Protein AF-A0A2V8UIH0-F1 (afdb_monomer_lite)

Secondary structure (DSSP, 8-state):
---GGG---SS-HHHHHHHHHHH-S-EEEE-GGG-HHHHHHHHHHHHHS-TTSEEEEEEGGGGGSPPPGGGTTS-EEEE-SS-HHHHHHHHHHHHHHHHHHHHSGGGS----PPPPPTT----GGG----TTEEE-TTEEEEEETTEEEEEE-TT-S---EEE-S---SSEEEEEEE---S--TTS--EEEEEES--SSSTTSSEEEEEETTS-EEEEEE--STT--EEEEEEE------TTSPEEEEEEE-SSEEEEEETTEEEEEETTTSTT----------------------PPPP---------

Sequence (309 aa):
MDRLDWVTSSGAIQQQIWQKIVEADLVICDLTGYNANVMVESGVAAAWKGATQVIFIKDRAAINTPTPFDITPMRYLEYERSSYTGIKAFQQKLVNLIREAFINFPDGVTVEPQQIPNDYSQDFGGRVDDLSIVTAPFAHRRVKDGVLESGSLWNFPHSWATIGKKKFYEFALDFTATFRNPHPDGNAYIGVGVRSQHYYANFAHILYLNFDGRIVITEPDENPPKFYEDNLLRGATSIDPSADHHFSITFDQSALQIAVDDFKAAFPLADMKKALGPGAHQIPGPSHLDGPSRRQAQEPERITRYLYM

Structure (mmCIF, N/CA/C/O backbone):
data_AF-A0A2V8UIH0-F1
#
_entry.id   AF-A0A2V8UIH0-F1
#
loop_
_atom_site.group_PDB
_atom_site.id
_atom_site.type_symbol
_atom_site.label_atom_id
_atom_site.label_alt_id
_atom_site.label_comp_id
_atom_site.label_asym_id
_atom_site.label_entity_id
_atom_site.label_seq_id
_atom_site.pdbx_PDB_ins_code
_atom_site.Cartn_x
_atom_site.Cartn_y
_atom_site.Cartn_z
_atom_site.occupancy
_atom_site.B_iso_or_equiv
_atom_site.auth_seq_id
_atom_site.auth_comp_id
_atom_site.auth_asym_id
_atom_site.auth_atom_id
_atom_site.pdbx_PDB_model_num
ATOM 1 N N . MET A 1 1 ? 5.866 -12.851 -24.277 1.00 39.47 1 MET A N 1
ATOM 2 C CA . MET A 1 1 ? 6.881 -11.867 -24.704 1.00 39.47 1 MET A CA 1
ATOM 3 C C . MET A 1 1 ? 6.825 -11.882 -26.209 1.00 39.47 1 MET A C 1
ATOM 5 O O . MET A 1 1 ? 7.287 -12.845 -26.808 1.00 39.47 1 MET A O 1
ATOM 9 N N . ASP A 1 2 ? 6.161 -10.890 -26.788 1.00 47.88 2 ASP A N 1
ATOM 10 C CA . ASP A 1 2 ? 5.837 -10.907 -28.210 1.00 47.88 2 ASP A CA 1
ATOM 11 C C . ASP A 1 2 ? 6.851 -10.062 -28.975 1.00 47.88 2 ASP A C 1
ATOM 13 O O . ASP A 1 2 ? 7.106 -8.909 -28.638 1.00 47.88 2 ASP A O 1
ATOM 17 N N . ARG A 1 3 ? 7.437 -10.660 -30.010 1.00 47.41 3 ARG A N 1
ATOM 18 C CA . ARG A 1 3 ? 8.298 -10.001 -30.993 1.00 47.41 3 ARG A CA 1
ATOM 19 C C . ARG A 1 3 ? 7.408 -9.492 -32.128 1.00 47.41 3 ARG A C 1
ATOM 21 O O . ARG A 1 3 ? 6.790 -10.284 -32.836 1.00 47.41 3 ARG A O 1
ATOM 28 N N . LEU A 1 4 ? 7.275 -8.172 -32.241 1.00 51.97 4 LEU A N 1
ATOM 29 C CA . LEU A 1 4 ? 6.283 -7.509 -33.101 1.00 51.97 4 LEU A CA 1
ATOM 30 C C . LEU A 1 4 ? 6.620 -7.562 -34.601 1.00 51.97 4 LEU A C 1
ATOM 32 O O . LEU A 1 4 ? 5.748 -7.338 -35.436 1.00 51.97 4 LEU A O 1
ATOM 36 N N . ASP A 1 5 ? 7.852 -7.936 -34.942 1.00 53.78 5 ASP A N 1
ATOM 37 C CA . ASP A 1 5 ? 8.380 -8.059 -36.300 1.00 53.78 5 ASP A CA 1
ATOM 38 C C . ASP A 1 5 ? 7.860 -9.287 -37.080 1.00 53.78 5 ASP A C 1
ATOM 40 O O . ASP A 1 5 ? 8.171 -9.435 -38.260 1.00 53.78 5 ASP A O 1
ATOM 44 N N . TRP A 1 6 ? 7.075 -10.179 -36.459 1.00 51.53 6 TRP A N 1
ATOM 45 C CA . TRP A 1 6 ? 6.624 -11.449 -37.065 1.00 51.53 6 TRP A CA 1
ATOM 46 C C . TRP A 1 6 ? 5.142 -11.486 -37.487 1.00 51.53 6 TRP A C 1
ATOM 48 O O . TRP A 1 6 ? 4.660 -12.519 -37.958 1.00 51.53 6 TRP A O 1
ATOM 58 N N . VAL A 1 7 ? 4.397 -10.382 -37.361 1.00 52.16 7 VAL A N 1
ATOM 59 C CA . VAL A 1 7 ? 2.971 -10.343 -37.733 1.00 52.16 7 VAL A CA 1
ATOM 60 C C . VAL A 1 7 ? 2.811 -10.131 -39.243 1.00 52.16 7 VAL A C 1
ATOM 62 O O . VAL A 1 7 ? 2.972 -9.032 -39.765 1.00 52.16 7 VAL A O 1
ATOM 65 N N . THR A 1 8 ? 2.461 -11.201 -39.956 1.00 44.72 8 THR A N 1
ATOM 66 C CA . THR A 1 8 ? 2.176 -11.209 -41.400 1.00 44.72 8 THR A CA 1
ATOM 67 C C . THR A 1 8 ? 0.679 -11.007 -41.653 1.00 44.72 8 THR A C 1
ATOM 69 O O . THR A 1 8 ? -0.054 -11.944 -41.950 1.00 44.72 8 THR A O 1
ATOM 72 N N . SER A 1 9 ? 0.186 -9.772 -41.522 1.00 47.16 9 SER A N 1
ATOM 73 C CA . SER A 1 9 ? -1.168 -9.416 -41.981 1.00 47.16 9 SER A CA 1
ATOM 74 C C . SER A 1 9 ? -1.151 -8.104 -42.765 1.00 47.16 9 SER A C 1
ATOM 76 O O . SER A 1 9 ? -0.391 -7.196 -42.447 1.00 47.16 9 SER A O 1
ATOM 78 N N . SER A 1 10 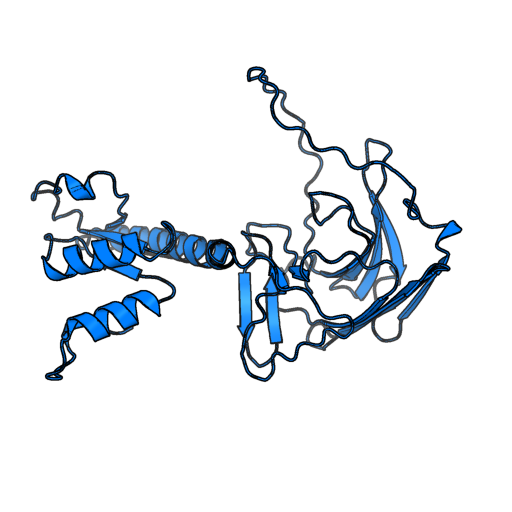? -1.962 -8.023 -43.822 1.00 44.34 10 SER A N 1
ATOM 79 C CA . SER A 1 10 ? -1.968 -6.946 -44.825 1.00 44.34 10 SER A CA 1
ATOM 80 C C . SER A 1 10 ? -2.708 -5.667 -44.402 1.00 44.34 10 SER A C 1
ATOM 82 O O . SER A 1 10 ? -2.910 -4.780 -45.230 1.00 44.34 10 SER A O 1
ATOM 84 N N . GLY A 1 11 ? -3.141 -5.562 -43.141 1.00 50.78 11 GLY A N 1
ATOM 85 C CA . GLY A 1 11 ? -3.526 -4.280 -42.541 1.00 50.78 11 GLY A CA 1
ATOM 86 C C . GLY A 1 11 ? -2.274 -3.465 -42.216 1.00 50.78 11 GLY A C 1
ATOM 87 O O . GLY A 1 11 ? -1.195 -4.038 -42.107 1.00 50.78 11 GLY A O 1
ATOM 88 N N . ALA A 1 12 ? -2.374 -2.140 -42.074 1.00 55.47 12 ALA A N 1
ATOM 89 C CA . ALA A 1 12 ? -1.210 -1.309 -41.758 1.00 55.47 12 ALA A CA 1
ATOM 90 C C . ALA A 1 12 ? -0.573 -1.771 -40.432 1.00 55.47 12 ALA A C 1
ATOM 92 O O . ALA A 1 12 ? -1.045 -1.410 -39.356 1.00 55.47 12 ALA A O 1
ATOM 93 N N . ILE A 1 13 ? 0.494 -2.578 -40.523 1.00 66.19 13 ILE A N 1
ATOM 94 C CA . ILE A 1 13 ? 1.214 -3.226 -39.409 1.00 66.19 13 ILE A CA 1
ATOM 95 C C . ILE A 1 13 ? 1.528 -2.216 -38.295 1.00 66.19 13 ILE A C 1
ATOM 97 O O . ILE A 1 13 ? 1.447 -2.532 -37.111 1.00 66.19 13 ILE A O 1
ATOM 101 N N . GLN A 1 14 ? 1.778 -0.962 -38.678 1.00 69.19 14 GLN A N 1
ATOM 102 C CA . GLN A 1 14 ? 1.988 0.154 -37.765 1.00 69.19 14 GLN A CA 1
ATOM 103 C C . GLN A 1 14 ? 0.826 0.372 -36.787 1.00 69.19 14 GLN A C 1
ATOM 105 O O . GLN A 1 14 ? 1.084 0.459 -35.598 1.00 69.19 14 GLN A O 1
ATOM 110 N N . GLN A 1 15 ? -0.442 0.390 -37.210 1.00 72.69 15 GLN A N 1
ATOM 111 C CA . GLN A 1 15 ? -1.557 0.635 -36.277 1.00 72.69 15 GLN A CA 1
ATOM 112 C C . GLN A 1 15 ? -1.660 -0.447 -35.193 1.00 72.69 15 GLN A C 1
ATOM 114 O O . GLN A 1 15 ? -1.918 -0.129 -34.036 1.00 72.69 15 GLN A O 1
ATOM 119 N N . GLN A 1 16 ? -1.388 -1.707 -35.542 1.00 68.75 16 GLN A N 1
ATOM 120 C CA . GLN A 1 16 ? -1.373 -2.812 -34.577 1.00 68.75 16 GLN A CA 1
ATOM 121 C C . GLN A 1 16 ? -0.196 -2.693 -33.600 1.00 68.75 16 GLN A C 1
ATOM 123 O O . GLN A 1 16 ? -0.358 -2.936 -32.408 1.00 68.75 16 GLN A O 1
ATOM 128 N N . ILE A 1 17 ? 0.981 -2.284 -34.086 1.00 73.44 17 ILE A N 1
ATOM 129 C CA . ILE A 1 17 ? 2.147 -2.005 -33.236 1.00 73.44 17 ILE A CA 1
ATOM 130 C C . ILE A 1 17 ? 1.837 -0.859 -32.273 1.00 73.44 17 ILE A C 1
ATOM 132 O O . ILE A 1 17 ? 2.125 -0.963 -31.088 1.00 73.44 17 ILE A O 1
ATOM 136 N N . TRP A 1 18 ? 1.208 0.210 -32.758 1.00 80.06 18 TRP A N 1
ATOM 137 C CA . TRP A 1 18 ? 0.872 1.380 -31.952 1.00 80.06 18 TRP A CA 1
ATOM 138 C C . TRP A 1 18 ? -0.147 1.016 -30.876 1.00 80.06 18 TRP A C 1
ATOM 140 O O . TRP A 1 18 ? 0.037 1.380 -29.720 1.00 80.06 18 TRP A O 1
ATOM 150 N N . GLN A 1 19 ? -1.163 0.227 -31.225 1.00 71.69 19 GLN A N 1
ATOM 151 C CA . GLN A 1 19 ? -2.121 -0.303 -30.261 1.00 71.69 19 GLN A CA 1
ATOM 152 C C . GLN A 1 19 ? -1.430 -1.158 -29.190 1.00 71.69 19 GLN A C 1
ATOM 154 O O . GLN A 1 19 ? -1.637 -0.930 -28.003 1.00 71.69 19 GLN A O 1
ATOM 159 N N . LYS A 1 20 ? -0.530 -2.066 -29.584 1.00 72.69 20 LYS A N 1
ATOM 160 C CA . LYS A 1 20 ? 0.244 -2.869 -28.628 1.00 72.69 20 LYS A CA 1
ATOM 161 C C . LYS A 1 20 ? 1.185 -2.033 -27.762 1.00 72.69 20 LYS A C 1
ATOM 163 O O . LYS A 1 20 ? 1.381 -2.368 -26.600 1.00 72.69 20 LYS A O 1
ATOM 168 N N . ILE A 1 21 ? 1.752 -0.947 -28.293 1.00 77.38 21 ILE A N 1
ATOM 169 C CA . ILE A 1 21 ? 2.509 0.020 -27.493 1.00 77.38 21 ILE A CA 1
ATOM 170 C C . ILE A 1 21 ? 1.574 0.653 -26.469 1.00 77.38 21 ILE A C 1
ATOM 172 O O . ILE A 1 21 ? 1.916 0.645 -25.299 1.00 77.38 21 ILE A O 1
ATOM 176 N N . VAL A 1 22 ? 0.397 1.153 -26.853 1.00 74.19 22 VAL A N 1
ATOM 177 C CA . VAL A 1 22 ? -0.563 1.752 -25.905 1.00 74.19 22 VAL A CA 1
ATOM 178 C C . VAL A 1 22 ? -0.933 0.768 -24.798 1.00 74.19 22 VAL A C 1
ATOM 180 O O . VAL A 1 22 ? -0.798 1.116 -23.628 1.00 74.19 22 VAL A O 1
ATOM 183 N N . GLU A 1 23 ? -1.307 -0.457 -25.164 1.00 67.94 23 GLU A N 1
ATOM 184 C CA . GLU A 1 23 ? -1.764 -1.511 -24.249 1.00 67.94 23 GLU A CA 1
ATOM 185 C C . GLU A 1 23 ? -0.661 -2.075 -23.341 1.00 67.94 23 GLU A C 1
ATOM 187 O O . GLU A 1 23 ? -0.964 -2.606 -22.277 1.00 67.94 23 GLU A O 1
ATOM 192 N N . ALA A 1 24 ? 0.613 -1.993 -23.735 1.00 72.50 24 ALA A N 1
ATOM 193 C CA . ALA A 1 24 ? 1.706 -2.549 -22.944 1.00 72.50 24 ALA A CA 1
ATOM 194 C C . ALA A 1 24 ? 1.906 -1.783 -21.632 1.00 72.50 24 ALA A C 1
ATOM 196 O O . ALA A 1 24 ? 2.055 -0.562 -21.646 1.00 72.50 24 ALA A O 1
ATOM 197 N N . ASP A 1 25 ? 2.041 -2.490 -20.511 1.00 71.31 25 ASP A N 1
ATOM 198 C CA . ASP A 1 25 ? 2.369 -1.826 -19.248 1.00 71.31 25 ASP A CA 1
ATOM 199 C C . ASP A 1 25 ? 3.766 -1.188 -19.322 1.00 71.31 25 ASP A C 1
ATOM 201 O O . ASP A 1 25 ? 3.962 0.003 -19.097 1.00 71.31 25 ASP A O 1
ATOM 205 N N . LEU A 1 26 ? 4.750 -1.967 -19.755 1.00 82.00 26 LEU A N 1
ATOM 206 C CA . LEU A 1 26 ? 6.143 -1.554 -19.854 1.00 82.00 26 LEU A CA 1
ATOM 207 C C . LEU A 1 26 ? 6.671 -1.820 -21.261 1.00 82.00 26 LEU A C 1
ATOM 209 O O . LEU A 1 26 ? 6.485 -2.910 -21.804 1.00 82.00 26 LEU A O 1
ATOM 213 N N . VAL A 1 27 ? 7.394 -0.853 -21.823 1.00 87.25 27 VAL A N 1
ATOM 214 C CA . VAL A 1 27 ? 8.066 -0.994 -23.119 1.00 87.25 27 VAL A CA 1
ATOM 215 C C . VAL A 1 27 ? 9.573 -0.970 -22.909 1.00 87.25 27 VAL A C 1
ATOM 217 O O . VAL A 1 27 ? 10.105 -0.069 -22.264 1.00 87.25 27 VAL A O 1
ATOM 220 N N . ILE A 1 28 ? 10.272 -1.964 -23.459 1.00 91.00 28 ILE A N 1
ATOM 221 C CA . ILE A 1 28 ? 11.736 -2.014 -23.466 1.00 91.00 28 ILE A CA 1
ATOM 222 C C . ILE A 1 28 ? 12.205 -1.855 -24.908 1.00 91.00 28 ILE A C 1
ATOM 224 O O . ILE A 1 28 ? 11.901 -2.692 -25.757 1.00 91.00 28 ILE A O 1
ATOM 228 N N . CYS A 1 29 ? 12.960 -0.794 -25.168 1.00 90.31 29 CYS A N 1
ATOM 229 C CA . CYS A 1 29 ? 13.448 -0.436 -26.491 1.00 90.31 29 CYS A CA 1
ATOM 230 C C . CYS A 1 29 ? 14.951 -0.695 -26.597 1.00 90.31 29 CYS A C 1
ATOM 232 O O . CYS A 1 29 ? 15.745 -0.066 -25.896 1.00 90.31 29 CYS A O 1
ATOM 234 N N . ASP A 1 30 ? 15.348 -1.594 -27.496 1.00 90.25 30 ASP A N 1
ATOM 235 C CA . ASP A 1 30 ? 16.757 -1.853 -27.794 1.00 90.25 30 ASP A CA 1
ATOM 236 C C . ASP A 1 30 ? 17.271 -0.898 -28.878 1.00 90.25 30 ASP A C 1
ATOM 238 O O . ASP A 1 30 ? 17.017 -1.073 -30.068 1.00 90.25 30 ASP A O 1
ATOM 242 N N . LEU A 1 31 ? 18.014 0.124 -28.456 1.00 88.81 31 LEU A N 1
ATOM 243 C CA . LEU A 1 31 ? 18.568 1.157 -29.332 1.00 88.81 31 LEU A CA 1
ATOM 244 C C . LEU A 1 31 ? 19.863 0.714 -30.031 1.00 88.81 31 LEU A C 1
ATOM 246 O O . LEU A 1 31 ? 20.511 1.514 -30.714 1.00 88.81 31 LEU A O 1
ATOM 250 N N . THR A 1 32 ? 20.276 -0.544 -29.864 1.00 87.25 32 THR A N 1
ATOM 251 C CA . THR A 1 32 ? 21.491 -1.075 -30.483 1.00 87.25 32 THR A CA 1
ATOM 252 C C . THR A 1 32 ? 21.422 -0.965 -32.005 1.00 87.25 32 THR A C 1
ATOM 254 O O . THR A 1 32 ? 20.503 -1.462 -32.652 1.00 87.25 32 THR A O 1
ATOM 257 N N . GLY A 1 33 ? 22.417 -0.298 -32.594 1.00 85.19 33 GLY A N 1
ATOM 258 C CA . GLY A 1 33 ? 22.513 -0.113 -34.045 1.00 85.19 33 GLY A CA 1
ATOM 259 C C . GLY A 1 33 ? 21.480 0.845 -34.653 1.00 85.19 33 GLY A C 1
ATOM 260 O O . GLY A 1 33 ? 21.450 0.969 -35.873 1.00 85.19 33 GLY A O 1
ATOM 261 N N . TYR A 1 34 ? 20.662 1.523 -33.837 1.00 85.44 34 TYR A N 1
ATOM 262 C CA . TYR A 1 34 ? 19.680 2.530 -34.266 1.00 85.44 34 TYR A CA 1
ATOM 263 C C . TYR A 1 34 ? 18.737 2.048 -35.378 1.00 85.44 34 TYR A C 1
ATOM 265 O O . TYR A 1 34 ? 18.534 2.728 -36.385 1.00 85.44 34 TYR A O 1
ATOM 273 N N . ASN A 1 35 ? 18.152 0.859 -35.204 1.00 86.25 35 ASN A N 1
ATOM 274 C CA . ASN A 1 35 ? 17.150 0.346 -36.134 1.00 86.25 35 ASN A CA 1
ATOM 275 C C . ASN A 1 35 ? 16.013 1.370 -36.315 1.00 86.25 35 ASN A C 1
ATOM 277 O O . ASN A 1 35 ? 15.368 1.753 -35.342 1.00 86.25 35 ASN A O 1
ATOM 281 N N . ALA A 1 36 ? 15.751 1.788 -37.557 1.00 81.56 36 ALA A N 1
ATOM 282 C CA . ALA A 1 36 ? 14.788 2.850 -37.849 1.00 81.56 36 ALA A CA 1
ATOM 283 C C . ALA A 1 36 ? 13.371 2.553 -37.323 1.00 81.56 36 ALA A C 1
ATOM 285 O O . ALA A 1 36 ? 12.710 3.467 -36.837 1.00 81.56 36 ALA A O 1
ATOM 286 N N . ASN A 1 37 ? 12.927 1.290 -37.350 1.00 83.69 37 ASN A N 1
ATOM 287 C CA . ASN A 1 37 ? 11.623 0.907 -36.805 1.00 83.69 37 ASN A CA 1
ATOM 288 C C . ASN A 1 37 ? 11.603 1.088 -35.286 1.00 83.69 37 ASN A C 1
ATOM 290 O O . ASN A 1 37 ? 10.714 1.753 -34.764 1.00 83.69 37 ASN A O 1
ATOM 294 N N . VAL A 1 38 ? 12.638 0.599 -34.592 1.00 86.25 38 VAL A N 1
ATOM 295 C CA . VAL A 1 38 ? 12.750 0.749 -33.133 1.00 86.25 38 VAL A CA 1
ATOM 296 C C . VAL A 1 38 ? 12.856 2.219 -32.740 1.00 86.25 38 VAL A C 1
ATOM 298 O O . VAL A 1 38 ? 12.285 2.614 -31.731 1.00 86.25 38 VAL A O 1
ATOM 301 N N . MET A 1 39 ? 13.536 3.052 -33.529 1.00 86.62 39 MET A N 1
ATOM 302 C CA . MET A 1 39 ? 13.624 4.493 -33.277 1.00 86.62 39 MET A CA 1
ATOM 303 C C . MET A 1 39 ? 12.253 5.177 -33.379 1.00 86.62 39 MET A C 1
ATOM 305 O O . MET A 1 39 ? 11.910 5.985 -32.516 1.00 86.62 39 MET A O 1
ATOM 309 N N . VAL A 1 40 ? 11.445 4.826 -34.386 1.00 85.31 40 VAL A N 1
ATOM 310 C CA . VAL A 1 40 ? 10.073 5.340 -34.533 1.00 85.31 40 VAL A CA 1
ATOM 311 C C . VAL A 1 40 ? 9.184 4.854 -33.387 1.00 85.31 40 VAL A C 1
ATOM 313 O O . VAL A 1 40 ? 8.521 5.661 -32.740 1.00 85.31 40 VAL A O 1
ATOM 316 N N . GLU A 1 41 ? 9.206 3.557 -33.087 1.00 87.31 41 GLU A N 1
ATOM 317 C CA . GLU A 1 41 ? 8.428 2.947 -32.000 1.00 87.31 41 GLU A CA 1
ATOM 318 C C . GLU A 1 41 ? 8.821 3.506 -30.628 1.00 87.31 41 GLU A C 1
ATOM 320 O O . GLU A 1 41 ? 7.954 3.782 -29.805 1.00 87.31 41 GLU A O 1
ATOM 325 N N . SER A 1 42 ? 10.115 3.752 -30.404 1.00 87.81 42 SER A N 1
ATOM 326 C CA . SER A 1 42 ? 10.650 4.396 -29.198 1.00 87.81 42 SER A CA 1
ATOM 327 C C . SER A 1 42 ? 10.134 5.817 -29.034 1.00 87.81 42 SER A C 1
ATOM 329 O O . SER A 1 42 ? 9.769 6.205 -27.928 1.00 87.81 42 SER A O 1
ATOM 331 N N . GLY A 1 43 ? 10.079 6.583 -30.128 1.00 86.56 43 GLY A N 1
ATOM 332 C CA . GLY A 1 43 ? 9.502 7.924 -30.127 1.00 86.56 43 GLY A CA 1
ATOM 333 C C . GLY A 1 43 ? 8.015 7.905 -29.777 1.00 86.56 43 GLY A C 1
ATOM 334 O O . GLY A 1 43 ? 7.582 8.667 -28.917 1.00 86.56 43 GLY A O 1
ATOM 335 N N . VAL A 1 44 ? 7.244 6.994 -30.381 1.00 85.44 44 VAL A N 1
ATOM 336 C CA . VAL A 1 44 ? 5.812 6.815 -30.077 1.00 85.44 44 VAL A CA 1
ATOM 337 C C . VAL A 1 44 ? 5.608 6.383 -28.623 1.00 85.44 44 VAL A C 1
ATOM 339 O O . VAL A 1 44 ? 4.792 6.971 -27.917 1.00 85.44 44 VAL A O 1
ATOM 342 N N . ALA A 1 45 ? 6.383 5.410 -28.138 1.00 85.31 45 ALA A N 1
ATOM 343 C CA . ALA A 1 45 ? 6.314 4.948 -26.756 1.00 85.31 45 ALA A CA 1
ATOM 344 C C . ALA A 1 45 ? 6.647 6.072 -25.765 1.00 85.31 45 ALA A C 1
ATOM 346 O O . ALA A 1 45 ? 5.890 6.290 -24.826 1.00 85.31 45 ALA A O 1
ATOM 347 N N . ALA A 1 46 ? 7.726 6.825 -25.994 1.00 84.06 46 ALA A N 1
ATOM 348 C CA . ALA A 1 46 ? 8.121 7.946 -25.140 1.00 84.06 46 ALA A CA 1
ATOM 349 C C . ALA A 1 46 ? 7.132 9.122 -25.181 1.00 84.06 46 ALA A C 1
ATOM 351 O O . ALA A 1 46 ? 7.053 9.883 -24.221 1.00 84.06 46 ALA A O 1
ATOM 352 N N . ALA A 1 47 ? 6.385 9.282 -26.278 1.00 83.88 47 ALA A N 1
ATOM 353 C CA . ALA A 1 47 ? 5.348 10.302 -26.399 1.00 83.88 47 ALA A CA 1
ATOM 354 C C . ALA A 1 47 ? 4.044 9.919 -25.680 1.00 83.88 47 ALA A C 1
ATOM 356 O O . ALA A 1 47 ? 3.321 10.799 -25.219 1.00 83.88 47 ALA A O 1
ATOM 357 N N . TRP A 1 48 ? 3.718 8.625 -25.616 1.00 76.50 48 TRP A N 1
ATOM 358 C CA . TRP A 1 48 ? 2.443 8.132 -25.081 1.00 76.50 48 TRP A CA 1
ATOM 359 C C . TRP A 1 48 ? 2.519 7.554 -23.671 1.00 76.50 48 TRP A C 1
ATOM 361 O O . TRP A 1 48 ? 1.483 7.404 -23.027 1.00 76.50 48 TRP A O 1
ATOM 371 N N . LYS A 1 49 ? 3.714 7.214 -23.186 1.00 77.69 49 LYS A N 1
ATOM 372 C CA . LYS A 1 49 ? 3.917 6.609 -21.869 1.00 77.69 49 LYS A CA 1
ATOM 373 C C . LYS A 1 49 ? 4.695 7.522 -20.935 1.00 77.69 49 LYS A C 1
ATOM 375 O O . LYS A 1 49 ? 5.462 8.380 -21.366 1.00 77.69 49 LYS A O 1
ATOM 380 N N . GLY A 1 50 ? 4.526 7.300 -19.633 1.00 74.25 50 GLY A N 1
ATOM 381 C CA . GLY A 1 50 ? 5.337 7.948 -18.610 1.00 74.25 50 GLY A CA 1
ATOM 382 C C . GLY A 1 50 ? 6.818 7.585 -18.749 1.00 74.25 50 GLY A C 1
ATOM 383 O O . GLY A 1 50 ? 7.171 6.494 -19.199 1.00 74.25 50 GLY A O 1
ATOM 384 N N . ALA A 1 51 ? 7.704 8.481 -18.308 1.00 74.81 51 ALA A N 1
ATOM 385 C CA . ALA A 1 51 ? 9.156 8.304 -18.428 1.00 74.81 51 ALA A CA 1
ATOM 386 C C . ALA A 1 51 ? 9.694 7.036 -17.731 1.00 74.81 51 ALA A C 1
ATOM 388 O O . ALA A 1 51 ? 10.769 6.554 -18.071 1.00 74.81 51 ALA A O 1
ATOM 389 N N . THR A 1 52 ? 8.954 6.492 -16.763 1.00 76.00 52 THR A N 1
ATOM 390 C CA . THR A 1 52 ? 9.279 5.252 -16.042 1.00 76.00 52 THR A CA 1
ATOM 391 C C . THR A 1 52 ? 8.747 3.993 -16.736 1.00 76.00 52 THR A C 1
ATOM 393 O O . THR A 1 52 ? 9.203 2.901 -16.423 1.00 76.00 52 THR A O 1
ATOM 396 N N . GLN A 1 53 ? 7.823 4.124 -17.695 1.00 79.50 53 GLN A N 1
ATOM 397 C CA . GLN A 1 53 ? 7.195 3.017 -18.433 1.00 79.50 53 GLN A CA 1
ATOM 398 C C . GLN A 1 53 ? 7.921 2.676 -19.747 1.00 79.50 53 GLN A C 1
ATOM 400 O O . GLN A 1 53 ? 7.526 1.746 -20.455 1.00 79.50 53 GLN A O 1
ATOM 405 N N . VAL A 1 54 ? 8.984 3.412 -20.083 1.00 87.12 54 VAL A N 1
ATOM 406 C CA . VAL A 1 54 ? 9.825 3.161 -21.257 1.00 87.12 54 VAL A CA 1
ATOM 407 C C . VAL A 1 54 ? 11.271 2.998 -20.808 1.00 87.12 54 VAL A C 1
ATOM 409 O O . VAL A 1 54 ? 11.873 3.918 -20.261 1.00 87.12 54 VAL A O 1
ATOM 412 N N . ILE A 1 55 ? 11.842 1.818 -21.043 1.00 89.75 55 ILE A N 1
ATOM 413 C CA . ILE A 1 55 ? 13.229 1.500 -20.700 1.00 89.75 55 ILE A CA 1
ATOM 414 C C . ILE A 1 55 ? 14.036 1.380 -21.987 1.00 89.75 55 ILE A C 1
ATOM 416 O O . ILE A 1 55 ? 13.829 0.465 -22.781 1.00 89.75 55 ILE A O 1
ATOM 420 N N . PHE A 1 56 ? 15.010 2.265 -22.165 1.00 90.50 56 PHE A N 1
ATOM 421 C CA . PHE A 1 56 ? 15.970 2.162 -23.259 1.00 90.50 56 PHE A CA 1
ATOM 422 C C . PHE A 1 56 ? 17.152 1.284 -22.855 1.00 90.50 56 PHE A C 1
ATOM 424 O O . PHE A 1 56 ? 17.735 1.475 -21.786 1.00 90.50 56 PHE A O 1
ATOM 431 N N . ILE A 1 57 ? 17.534 0.344 -23.716 1.00 91.50 57 ILE A N 1
ATOM 432 C CA . ILE A 1 57 ? 18.732 -0.486 -23.555 1.00 91.50 57 ILE A CA 1
ATOM 433 C C . ILE A 1 57 ? 19.643 -0.344 -24.773 1.00 91.50 57 ILE A C 1
ATOM 435 O O . ILE A 1 57 ? 19.178 -0.026 -25.867 1.00 91.50 57 ILE A O 1
ATOM 439 N N . LYS A 1 58 ? 20.947 -0.550 -24.587 1.00 88.75 58 LYS A N 1
ATOM 440 C CA . LYS A 1 58 ? 21.926 -0.442 -25.676 1.00 88.75 58 LYS A CA 1
ATOM 441 C C . LYS A 1 58 ? 23.134 -1.342 -25.435 1.00 88.75 58 LYS A C 1
ATOM 443 O O . LYS A 1 58 ? 23.648 -1.404 -24.321 1.00 88.75 58 LYS A O 1
ATOM 448 N N . ASP A 1 59 ? 23.628 -1.999 -26.478 1.00 88.88 59 ASP A N 1
ATOM 449 C CA . ASP A 1 59 ? 24.887 -2.739 -26.407 1.00 88.88 59 ASP A CA 1
ATOM 450 C C . ASP A 1 59 ? 26.067 -1.772 -26.262 1.00 88.88 59 ASP A C 1
ATOM 452 O O . ASP A 1 59 ? 26.284 -0.886 -27.096 1.00 88.88 59 ASP A O 1
ATOM 456 N N . ARG A 1 60 ? 26.880 -1.982 -25.228 1.00 84.00 60 ARG A N 1
ATOM 457 C CA . ARG A 1 60 ? 28.122 -1.246 -24.995 1.00 84.00 60 ARG A CA 1
ATOM 458 C C . ARG A 1 60 ? 29.107 -1.413 -26.154 1.00 84.00 60 ARG A C 1
ATOM 460 O O . ARG A 1 60 ? 29.835 -0.484 -26.486 1.00 84.00 60 ARG A O 1
ATOM 467 N N . ALA A 1 61 ? 29.132 -2.569 -26.814 1.00 77.50 61 ALA A N 1
ATOM 468 C CA . ALA A 1 61 ? 30.012 -2.791 -27.961 1.00 77.50 61 ALA A CA 1
ATOM 469 C C . ALA A 1 61 ? 29.606 -1.958 -29.196 1.00 77.50 61 ALA A C 1
ATOM 471 O O . ALA A 1 61 ? 30.427 -1.740 -30.086 1.00 77.50 61 ALA A O 1
ATOM 472 N N . ALA A 1 62 ? 28.375 -1.431 -29.235 1.00 71.56 62 ALA A N 1
ATOM 473 C CA . ALA A 1 62 ? 27.884 -0.554 -30.299 1.00 71.56 62 ALA A CA 1
ATOM 474 C C . ALA A 1 62 ? 28.261 0.935 -30.103 1.00 71.56 62 ALA A C 1
ATOM 476 O O . ALA A 1 62 ? 27.761 1.800 -30.822 1.00 71.56 62 ALA A O 1
ATOM 477 N N . ILE A 1 63 ? 29.161 1.252 -29.160 1.00 58.28 63 ILE A N 1
ATOM 478 C CA . ILE A 1 63 ? 29.650 2.616 -28.861 1.00 58.28 63 ILE A CA 1
ATOM 479 C C . ILE A 1 63 ? 30.274 3.329 -30.075 1.00 58.28 63 ILE A C 1
ATOM 481 O O . ILE A 1 63 ? 30.286 4.557 -30.121 1.00 58.28 63 ILE A O 1
ATOM 485 N N . ASN A 1 64 ? 30.735 2.593 -31.090 1.00 58.81 64 ASN A N 1
ATOM 486 C CA . ASN A 1 64 ? 31.367 3.177 -32.279 1.00 58.81 64 ASN A CA 1
ATOM 487 C C . ASN A 1 64 ? 30.387 3.873 -33.240 1.00 58.81 64 ASN A C 1
ATOM 489 O O . ASN A 1 64 ? 30.821 4.436 -34.244 1.00 58.81 64 ASN A O 1
ATOM 493 N N . THR A 1 65 ? 29.080 3.848 -32.966 1.00 65.12 65 THR A N 1
ATOM 494 C CA . THR A 1 65 ? 28.094 4.612 -33.735 1.00 65.12 65 THR A CA 1
ATOM 495 C C . THR A 1 65 ? 27.638 5.820 -32.912 1.00 65.12 65 THR A C 1
ATOM 497 O O . THR A 1 65 ? 27.022 5.624 -31.855 1.00 65.12 65 THR A O 1
ATOM 500 N N . PRO A 1 66 ? 27.918 7.061 -33.361 1.00 71.31 66 PRO A N 1
ATOM 501 C CA . PRO A 1 66 ? 27.544 8.259 -32.618 1.00 71.31 66 PRO A CA 1
ATOM 502 C C . PRO A 1 66 ? 26.043 8.248 -32.329 1.00 71.31 66 PRO A C 1
ATOM 504 O O . PRO A 1 66 ? 25.236 7.948 -33.209 1.00 71.31 66 PRO A O 1
ATOM 507 N N . THR A 1 67 ? 25.681 8.520 -31.076 1.00 76.31 67 THR A N 1
ATOM 508 C CA . THR A 1 67 ? 24.278 8.609 -30.661 1.00 76.31 67 THR A CA 1
ATOM 509 C C . THR A 1 67 ? 23.603 9.750 -31.426 1.00 76.31 67 THR A C 1
ATOM 511 O O . THR A 1 67 ? 24.127 10.866 -31.398 1.00 76.31 67 THR A O 1
ATOM 514 N N . PRO A 1 68 ? 22.474 9.503 -32.119 1.00 79.19 68 PRO A N 1
ATOM 515 C CA . PRO A 1 68 ? 21.705 10.563 -32.756 1.00 79.19 68 PRO A CA 1
ATOM 516 C C . PRO A 1 68 ? 21.365 11.671 -31.755 1.00 79.19 68 PRO A C 1
ATOM 518 O O . PRO A 1 68 ? 21.019 11.396 -30.601 1.00 79.19 68 PRO A O 1
ATOM 521 N N . PHE A 1 69 ? 21.460 12.927 -32.197 1.00 78.44 69 PHE A N 1
ATOM 522 C CA . PHE A 1 69 ? 21.276 14.096 -31.334 1.00 78.44 69 PHE A CA 1
ATOM 523 C C . PHE A 1 69 ? 19.938 14.049 -30.575 1.00 78.44 69 PHE A C 1
ATOM 525 O O . PHE A 1 69 ? 19.920 14.242 -29.361 1.00 78.44 69 PHE A O 1
ATOM 532 N N . ASP A 1 70 ? 18.856 13.663 -31.259 1.00 73.50 70 ASP A N 1
ATOM 533 C CA . ASP A 1 70 ? 17.492 13.635 -30.712 1.00 73.50 70 ASP A CA 1
ATOM 534 C C . ASP A 1 70 ? 17.301 12.680 -29.520 1.00 73.50 70 ASP A C 1
ATOM 536 O O . ASP A 1 70 ? 16.428 12.904 -28.685 1.00 73.50 70 ASP A O 1
ATOM 540 N N . ILE A 1 71 ? 18.131 11.636 -29.397 1.00 75.50 71 ILE A N 1
ATOM 541 C CA . ILE A 1 71 ? 18.058 10.667 -28.288 1.00 75.50 71 ILE A CA 1
ATOM 542 C C . ILE A 1 71 ? 19.209 10.801 -27.289 1.00 75.50 71 ILE A C 1
ATOM 544 O O . ILE A 1 71 ? 19.281 10.050 -26.321 1.00 75.50 71 ILE A O 1
ATOM 548 N N . THR A 1 72 ? 20.096 11.780 -27.477 1.00 77.31 72 THR A N 1
ATOM 549 C CA . THR A 1 72 ? 21.211 12.051 -26.552 1.00 77.31 72 THR A CA 1
ATOM 550 C C . THR A 1 72 ? 20.748 12.348 -25.118 1.00 77.31 72 THR A C 1
ATOM 552 O O . THR A 1 72 ? 21.390 11.864 -24.186 1.00 77.31 72 THR A O 1
ATOM 555 N N . PRO A 1 73 ? 19.643 13.088 -24.890 1.00 77.00 73 PRO A N 1
ATOM 556 C CA . PRO A 1 73 ? 19.145 13.333 -23.536 1.00 77.00 73 PRO A CA 1
ATOM 557 C C . PRO A 1 73 ? 18.502 12.104 -22.873 1.00 77.00 73 PRO A C 1
ATOM 559 O O . PRO A 1 73 ? 18.263 12.121 -21.664 1.00 77.00 73 PRO A O 1
ATOM 562 N N . MET A 1 74 ? 18.186 11.051 -23.638 1.00 75.62 74 MET A N 1
ATOM 563 C CA . MET A 1 74 ? 17.501 9.871 -23.115 1.00 75.62 74 MET A CA 1
ATOM 564 C C . MET A 1 74 ? 18.472 8.997 -22.320 1.00 75.62 74 MET A C 1
ATOM 566 O O . MET A 1 74 ? 19.543 8.621 -22.796 1.00 75.62 74 MET A O 1
ATOM 570 N N . ARG A 1 75 ? 18.082 8.633 -21.094 1.00 80.31 75 ARG A N 1
ATOM 571 C CA . ARG A 1 75 ? 18.841 7.673 -20.286 1.00 80.31 75 ARG A CA 1
ATOM 572 C C . ARG A 1 75 ? 18.616 6.268 -20.839 1.00 80.31 75 ARG A C 1
ATOM 574 O O . ARG A 1 75 ? 17.473 5.857 -21.004 1.00 80.31 75 ARG A O 1
ATOM 581 N N . TYR A 1 76 ? 19.695 5.526 -21.065 1.00 86.50 76 TYR A N 1
ATOM 582 C CA . TYR A 1 76 ? 19.641 4.121 -21.463 1.00 86.50 76 TYR A CA 1
ATOM 583 C C . TYR A 1 76 ? 20.526 3.257 -20.566 1.00 86.50 76 TYR A C 1
ATOM 585 O O . TYR A 1 76 ? 21.532 3.710 -20.014 1.00 86.50 76 TYR A O 1
ATOM 593 N N . LEU A 1 77 ? 20.138 1.995 -20.416 1.00 88.88 77 LEU A N 1
ATOM 594 C CA . LEU A 1 77 ? 20.896 0.986 -19.698 1.00 88.88 77 LEU A CA 1
ATOM 595 C C . LEU A 1 77 ? 21.798 0.225 -20.673 1.00 88.88 77 LEU A C 1
ATOM 597 O O . LEU A 1 77 ? 21.327 -0.442 -21.594 1.00 88.88 77 LEU A O 1
ATOM 601 N N . GLU A 1 78 ? 23.105 0.291 -20.443 1.00 89.00 78 GLU A N 1
ATOM 602 C CA . GLU A 1 78 ? 24.062 -0.459 -21.251 1.00 89.00 78 GLU A CA 1
ATOM 603 C C . GLU A 1 78 ? 24.138 -1.929 -20.827 1.00 89.00 78 GLU A C 1
ATOM 605 O O . GLU A 1 78 ? 24.171 -2.247 -19.631 1.00 89.00 78 GLU A O 1
ATOM 610 N N . TYR A 1 79 ? 24.228 -2.822 -21.811 1.00 90.12 79 TYR A N 1
ATOM 611 C CA . TYR A 1 79 ? 24.555 -4.229 -21.605 1.00 90.12 79 TYR A CA 1
ATOM 612 C C . TYR A 1 79 ? 25.829 -4.616 -22.354 1.00 90.12 79 TYR A C 1
ATOM 614 O O . TYR A 1 79 ? 26.176 -4.032 -23.375 1.00 90.12 79 TYR A O 1
ATOM 622 N N . GLU A 1 80 ? 26.530 -5.626 -21.846 1.00 87.38 80 GLU A N 1
ATOM 623 C CA . GLU A 1 80 ? 27.727 -6.180 -22.474 1.00 87.38 80 GLU A CA 1
ATOM 624 C C . GLU A 1 80 ? 27.533 -7.683 -22.683 1.00 87.38 80 GLU A C 1
ATOM 626 O O . GLU A 1 80 ? 27.352 -8.433 -21.724 1.00 87.38 80 GLU A O 1
ATOM 631 N N . ARG A 1 81 ? 27.568 -8.129 -23.944 1.00 83.94 81 ARG A N 1
ATOM 632 C CA . ARG A 1 81 ? 27.333 -9.538 -24.307 1.00 83.94 81 ARG A CA 1
ATOM 633 C C . ARG A 1 81 ? 28.565 -10.426 -24.122 1.00 83.94 81 ARG A C 1
ATOM 635 O O . ARG A 1 81 ? 28.424 -11.641 -24.028 1.00 83.94 81 ARG A O 1
ATOM 642 N N . SER A 1 82 ? 29.758 -9.833 -24.092 1.00 82.00 82 SER A N 1
ATOM 643 C CA . SER A 1 82 ? 31.054 -10.526 -24.069 1.00 82.00 82 SER A CA 1
ATOM 644 C C . SER A 1 82 ? 31.433 -11.120 -22.716 1.00 82.00 82 SER A C 1
ATOM 646 O O . SER A 1 82 ? 32.345 -11.941 -22.656 1.00 82.00 82 SER A O 1
ATOM 648 N N . SER A 1 83 ? 30.756 -10.733 -21.633 1.00 86.44 83 SER A N 1
ATOM 649 C CA . SER A 1 83 ? 31.105 -11.176 -20.286 1.00 86.44 83 SER A CA 1
ATOM 650 C C . SER A 1 83 ? 29.891 -11.653 -19.501 1.00 86.44 83 SER A C 1
ATOM 652 O O . SER A 1 83 ? 28.896 -10.941 -19.359 1.00 86.44 83 SER A O 1
ATOM 654 N N . TYR A 1 84 ? 30.020 -12.830 -18.887 1.00 85.88 84 TYR A N 1
ATOM 655 C CA . TYR A 1 84 ? 29.034 -13.362 -17.945 1.00 85.88 84 TYR A CA 1
ATOM 656 C C . TYR A 1 84 ? 28.751 -12.394 -16.784 1.00 85.88 84 TYR A C 1
ATOM 658 O O . TYR A 1 84 ? 27.602 -12.236 -16.367 1.00 85.88 84 TYR A O 1
ATOM 666 N N . THR A 1 85 ? 29.780 -11.703 -16.280 1.00 88.25 85 THR A N 1
ATOM 667 C CA . THR A 1 85 ? 29.614 -10.719 -15.200 1.00 88.25 85 THR A CA 1
ATOM 668 C C . THR A 1 85 ? 28.848 -9.486 -15.675 1.00 88.25 85 THR A C 1
ATOM 670 O O . THR A 1 85 ? 27.997 -8.984 -14.941 1.00 88.25 85 THR A O 1
ATOM 673 N N . GLY A 1 86 ? 29.078 -9.049 -16.918 1.00 86.12 86 GLY A N 1
ATOM 674 C CA . GLY A 1 86 ? 28.341 -7.957 -17.557 1.00 86.12 86 GLY A CA 1
ATOM 675 C C . GLY A 1 86 ? 26.856 -8.282 -17.722 1.00 86.12 86 GLY A C 1
ATOM 676 O O . GLY A 1 86 ? 26.003 -7.477 -17.347 1.00 86.12 86 GLY A O 1
ATOM 677 N N . ILE A 1 87 ? 26.543 -9.500 -18.173 1.00 87.56 87 ILE A N 1
ATOM 678 C CA . ILE A 1 87 ? 25.163 -9.987 -18.309 1.00 87.56 87 ILE A CA 1
ATOM 679 C C . ILE A 1 87 ? 24.455 -10.016 -16.948 1.00 87.56 87 ILE A C 1
ATOM 681 O O . ILE A 1 87 ? 23.350 -9.487 -16.825 1.00 87.56 87 ILE A O 1
ATOM 685 N N . LYS A 1 88 ? 25.088 -10.575 -15.907 1.00 89.50 88 LYS A N 1
ATOM 686 C CA . LYS A 1 88 ? 24.512 -10.597 -14.549 1.00 89.50 88 LYS A CA 1
ATOM 687 C C . LYS A 1 88 ? 24.262 -9.193 -13.998 1.00 89.50 88 LYS A C 1
ATOM 689 O O . LYS A 1 88 ? 23.206 -8.938 -13.422 1.00 89.50 88 LYS A O 1
ATOM 694 N N . ALA A 1 89 ? 25.215 -8.279 -14.177 1.00 88.31 89 ALA A N 1
ATOM 695 C CA . ALA A 1 89 ? 25.073 -6.900 -13.721 1.00 88.31 89 ALA A CA 1
ATOM 696 C C . ALA A 1 89 ? 23.928 -6.177 -14.448 1.00 88.31 89 ALA A C 1
ATOM 698 O O . ALA A 1 89 ? 23.148 -5.467 -13.812 1.00 88.31 89 ALA A O 1
ATOM 699 N N . PHE A 1 90 ? 23.795 -6.389 -15.760 1.00 90.69 90 PHE A N 1
ATOM 700 C CA . PHE A 1 90 ? 22.686 -5.861 -16.549 1.00 90.69 90 PHE A CA 1
ATOM 701 C C . PHE A 1 90 ? 21.340 -6.412 -16.077 1.00 90.69 90 PHE A C 1
ATOM 703 O O . PHE A 1 90 ? 20.434 -5.628 -15.813 1.00 90.69 90 PHE A O 1
ATOM 710 N N . GLN A 1 91 ? 21.224 -7.731 -15.889 1.00 90.06 91 GLN A N 1
ATOM 711 C CA . GLN A 1 91 ? 20.003 -8.360 -15.374 1.00 90.06 91 GLN A CA 1
ATOM 712 C C . GLN A 1 91 ? 19.581 -7.753 -14.037 1.00 90.06 91 GLN A C 1
ATOM 714 O O . GLN A 1 91 ? 18.417 -7.406 -13.862 1.00 90.06 91 GLN A O 1
ATOM 719 N N . GLN A 1 92 ? 20.524 -7.567 -13.110 1.00 88.44 92 GLN A N 1
ATOM 720 C CA . GLN A 1 92 ? 20.214 -6.987 -11.805 1.00 88.44 92 GLN A CA 1
ATOM 721 C C . GLN A 1 92 ? 19.715 -5.540 -11.917 1.00 88.44 92 GLN A C 1
ATOM 723 O O . GLN A 1 92 ? 18.742 -5.172 -11.258 1.00 88.44 92 GLN A O 1
ATOM 728 N N . LYS A 1 93 ? 20.357 -4.723 -12.761 1.00 88.44 93 LYS A N 1
ATOM 729 C CA . LYS A 1 93 ? 19.934 -3.337 -13.006 1.00 88.44 93 LYS A CA 1
ATOM 730 C C . LYS A 1 93 ? 18.569 -3.275 -13.687 1.00 88.44 93 LYS A C 1
ATOM 732 O O . LYS A 1 93 ? 17.726 -2.489 -13.270 1.00 88.44 93 LYS A O 1
ATOM 737 N N . LEU A 1 94 ? 18.342 -4.126 -14.685 1.00 89.56 94 LEU A N 1
ATOM 738 C CA . LEU A 1 94 ? 17.077 -4.203 -15.405 1.00 89.56 94 LEU A CA 1
ATOM 739 C C . LEU A 1 94 ? 15.937 -4.614 -14.469 1.00 89.56 94 LEU A C 1
ATOM 741 O O . LEU A 1 94 ? 14.896 -3.973 -14.473 1.00 89.56 94 LEU A O 1
ATOM 745 N N . VAL A 1 95 ? 16.147 -5.618 -13.612 1.00 87.25 95 VAL A N 1
ATOM 746 C CA . VAL A 1 95 ? 15.162 -6.024 -12.595 1.00 87.25 95 VAL A CA 1
ATOM 747 C C . VAL A 1 95 ? 14.816 -4.865 -11.660 1.00 87.25 95 VAL A C 1
ATOM 749 O O . VAL A 1 95 ? 13.647 -4.691 -11.324 1.00 87.25 95 VAL A O 1
ATOM 752 N N . ASN A 1 96 ? 15.798 -4.061 -11.250 1.00 81.81 96 ASN A N 1
ATOM 753 C CA . ASN A 1 96 ? 15.540 -2.902 -10.396 1.00 81.81 96 ASN A CA 1
ATOM 754 C C . ASN A 1 96 ? 14.723 -1.823 -11.126 1.00 81.81 96 ASN A C 1
ATOM 756 O O . ASN A 1 96 ? 13.735 -1.361 -10.569 1.00 81.81 96 ASN A O 1
ATOM 760 N N . LEU A 1 97 ? 15.059 -1.496 -12.379 1.00 81.19 97 LEU A N 1
ATOM 761 C CA . LEU A 1 97 ? 14.292 -0.534 -13.184 1.00 81.19 97 LEU A CA 1
ATOM 762 C C . LEU A 1 97 ? 12.866 -1.013 -13.465 1.00 81.19 97 LEU A C 1
ATOM 764 O O . LEU A 1 97 ? 11.928 -0.234 -13.374 1.00 81.19 97 LEU A O 1
ATOM 768 N N . ILE A 1 98 ? 12.690 -2.301 -13.768 1.00 82.44 98 ILE A N 1
ATOM 769 C CA . ILE A 1 98 ? 11.364 -2.897 -13.955 1.00 82.44 98 ILE A CA 1
ATOM 770 C C . ILE A 1 98 ? 10.550 -2.767 -12.665 1.00 82.44 98 ILE A C 1
ATOM 772 O O . ILE A 1 98 ? 9.392 -2.366 -12.711 1.00 82.44 98 ILE A O 1
ATOM 776 N N . ARG A 1 99 ? 11.148 -3.061 -11.502 1.00 75.25 99 ARG A N 1
ATOM 777 C CA . ARG A 1 99 ? 10.476 -2.862 -10.210 1.00 75.25 99 ARG A CA 1
ATOM 778 C C . ARG A 1 99 ? 10.080 -1.403 -10.014 1.00 75.25 99 ARG A C 1
ATOM 780 O O . ARG A 1 99 ? 8.932 -1.157 -9.684 1.00 75.25 99 ARG A O 1
ATOM 787 N N . GLU A 1 100 ? 10.980 -0.453 -10.255 1.00 68.06 100 GLU A N 1
ATOM 788 C CA . GLU A 1 100 ? 10.676 0.983 -10.177 1.00 68.06 100 GLU A CA 1
ATOM 789 C C . GLU A 1 100 ? 9.539 1.392 -11.127 1.00 68.06 100 GLU A C 1
ATOM 791 O O . GLU A 1 100 ? 8.652 2.147 -10.733 1.00 68.06 100 GLU A O 1
ATOM 796 N N . ALA A 1 101 ? 9.517 0.869 -12.353 1.00 69.81 101 ALA A N 1
ATOM 797 C CA . ALA A 1 101 ? 8.460 1.127 -13.326 1.00 69.81 101 ALA A CA 1
ATOM 798 C C . ALA A 1 101 ? 7.088 0.633 -12.840 1.00 69.81 101 ALA A C 1
ATOM 800 O O . ALA A 1 101 ? 6.110 1.373 -12.904 1.00 69.81 101 ALA A O 1
ATOM 801 N N . PHE A 1 102 ? 7.025 -0.592 -12.310 1.00 64.94 102 PHE A N 1
ATOM 802 C CA . PHE A 1 102 ? 5.794 -1.163 -11.754 1.00 64.94 102 PHE A CA 1
ATOM 803 C C . PHE A 1 102 ? 5.344 -0.477 -10.464 1.00 64.94 102 PHE A C 1
ATOM 805 O O . PHE A 1 102 ? 4.148 -0.402 -10.207 1.00 64.94 102 PHE A O 1
ATOM 812 N N . ILE A 1 103 ? 6.281 0.029 -9.663 1.00 57.22 103 ILE A N 1
ATOM 813 C CA . ILE A 1 103 ? 5.962 0.800 -8.462 1.00 57.22 103 ILE A CA 1
ATOM 814 C C . ILE A 1 103 ? 5.279 2.120 -8.836 1.00 57.22 103 ILE A C 1
ATOM 816 O O . ILE A 1 103 ? 4.256 2.429 -8.253 1.00 57.22 103 ILE A O 1
ATOM 820 N N . ASN A 1 104 ? 5.792 2.850 -9.835 1.00 54.75 104 ASN A N 1
ATOM 821 C CA . ASN A 1 104 ? 5.249 4.154 -10.257 1.00 54.75 104 ASN A CA 1
ATOM 822 C C . ASN A 1 104 ? 3.984 4.059 -11.138 1.00 54.75 104 ASN A C 1
ATOM 824 O O . ASN A 1 104 ? 3.403 5.078 -11.510 1.00 54.75 104 ASN A O 1
ATOM 828 N N . PHE A 1 105 ? 3.565 2.852 -11.522 1.00 55.38 105 PHE A N 1
ATOM 829 C CA . PHE A 1 105 ? 2.384 2.624 -12.359 1.00 55.38 105 PHE A CA 1
ATOM 830 C C . PHE A 1 105 ? 1.056 3.210 -11.830 1.00 55.38 105 PHE A C 1
ATOM 832 O O . PHE A 1 105 ? 0.251 3.640 -12.659 1.00 55.38 105 PHE A O 1
ATOM 839 N N . PRO A 1 106 ? 0.797 3.287 -10.507 1.00 51.09 106 PRO A N 1
ATOM 840 C CA . PRO A 1 106 ? -0.441 3.859 -9.980 1.00 51.09 106 PRO A CA 1
ATOM 841 C C . PRO A 1 106 ? -0.573 5.376 -10.202 1.00 51.09 106 PRO A C 1
ATOM 843 O O . PRO A 1 106 ? -1.684 5.894 -10.133 1.00 51.09 106 PRO A O 1
ATOM 846 N N . ASP A 1 107 ? 0.523 6.094 -10.487 1.00 44.41 107 ASP A N 1
ATOM 847 C CA . ASP A 1 107 ? 0.549 7.568 -10.472 1.00 44.41 107 ASP A CA 1
ATOM 848 C C . ASP A 1 107 ? 0.209 8.230 -11.815 1.00 44.41 107 ASP A C 1
ATOM 850 O O . ASP A 1 107 ? -0.088 9.425 -11.867 1.00 44.41 107 ASP A O 1
ATOM 854 N N . GLY A 1 108 ? 0.269 7.486 -12.926 1.00 43.66 108 GLY A N 1
ATOM 855 C CA . GLY A 1 108 ? 0.022 8.028 -14.271 1.00 43.66 108 GLY A CA 1
ATOM 856 C C . GLY A 1 108 ? -1.456 8.275 -14.583 1.00 43.66 108 GLY A C 1
ATOM 857 O O . GLY A 1 108 ? -1.791 8.937 -15.566 1.00 43.66 108 GLY A O 1
ATOM 858 N N . VAL A 1 109 ? -2.352 7.754 -13.746 1.00 46.03 109 VAL A N 1
ATOM 859 C CA . VAL A 1 109 ? -3.793 7.925 -13.880 1.00 46.03 109 VAL A CA 1
ATOM 860 C C . VAL A 1 109 ? -4.181 9.222 -13.167 1.00 46.03 109 VAL A C 1
ATOM 862 O O . VAL A 1 109 ? -4.638 9.222 -12.029 1.00 46.03 109 VAL A O 1
ATOM 865 N N . THR A 1 110 ? -4.032 10.362 -13.849 1.00 41.81 110 THR A N 1
ATOM 866 C CA . THR A 1 110 ? -4.717 11.612 -13.471 1.00 41.81 110 THR A CA 1
ATOM 867 C C . THR A 1 110 ? -6.205 11.492 -13.792 1.00 41.81 110 THR A C 1
ATOM 869 O O . THR A 1 110 ? -6.745 12.222 -14.623 1.00 41.81 110 THR A O 1
ATOM 872 N N . VAL A 1 111 ? -6.880 10.525 -13.184 1.00 48.28 111 VAL A N 1
ATOM 873 C CA . VAL A 1 111 ? -8.334 10.528 -13.131 1.00 48.28 111 VAL A CA 1
ATOM 874 C C . VAL A 1 111 ? -8.660 11.395 -11.927 1.00 48.28 111 VAL A C 1
ATOM 876 O O . VAL A 1 111 ? -8.276 11.081 -10.802 1.00 48.28 111 VAL A O 1
ATOM 879 N N . GLU A 1 112 ? -9.296 12.543 -12.173 1.00 49.56 112 GLU A N 1
ATOM 880 C CA . GLU A 1 112 ? -10.072 13.236 -11.140 1.00 49.56 112 GLU A CA 1
ATOM 881 C C . GLU A 1 112 ? -10.828 12.149 -10.369 1.00 49.56 112 GLU A C 1
ATOM 883 O O . GLU A 1 112 ? -11.616 11.448 -11.012 1.00 49.56 112 GLU A O 1
ATOM 888 N N . PRO A 1 113 ? -10.541 11.913 -9.071 1.00 52.09 113 PRO A N 1
ATOM 889 C CA . PRO A 1 113 ? -11.089 10.759 -8.379 1.00 52.09 113 PRO A CA 1
ATOM 890 C C . PRO A 1 113 ? -12.594 10.782 -8.565 1.00 52.09 113 PRO A C 1
ATOM 892 O O . PRO A 1 113 ? -13.240 11.781 -8.227 1.00 52.09 113 PRO A O 1
ATOM 895 N N . GLN A 1 114 ? -13.116 9.719 -9.182 1.00 55.50 114 GLN A N 1
ATOM 896 C CA . GLN A 1 114 ? -14.530 9.627 -9.503 1.00 55.50 114 GLN A CA 1
ATOM 897 C C . GLN A 1 114 ? -15.338 9.953 -8.249 1.00 55.50 114 GLN A C 1
ATOM 899 O O . GLN A 1 114 ? -14.976 9.565 -7.133 1.00 55.50 114 GLN A O 1
ATOM 904 N N . GLN A 1 115 ? -16.417 10.718 -8.422 1.00 63.75 115 GLN A N 1
ATOM 905 C CA . GLN A 1 115 ? -17.333 10.974 -7.321 1.00 63.75 115 GLN A CA 1
ATOM 906 C C . GLN A 1 115 ? -17.829 9.634 -6.785 1.00 63.75 115 GLN A C 1
ATOM 908 O O . GLN A 1 115 ? -18.496 8.888 -7.495 1.00 63.75 115 GLN A O 1
ATOM 913 N N . ILE A 1 116 ? -17.497 9.346 -5.529 1.00 70.19 116 ILE A N 1
ATOM 914 C CA . ILE A 1 116 ? -17.927 8.115 -4.876 1.00 70.19 116 ILE A CA 1
ATOM 915 C C . ILE A 1 116 ? -19.424 8.239 -4.567 1.00 70.19 116 ILE A C 1
ATOM 917 O 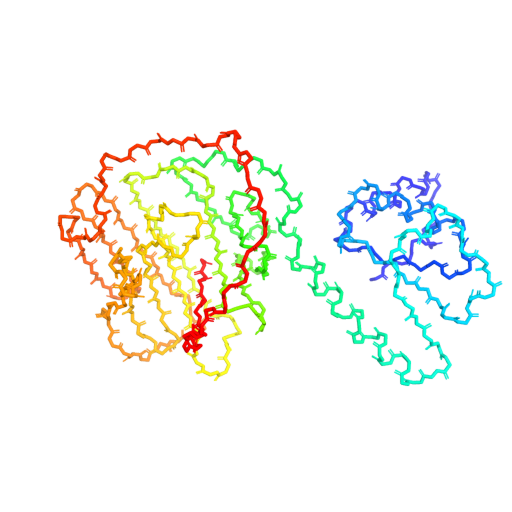O . ILE A 1 116 ? -19.823 9.220 -3.911 1.00 70.19 116 ILE A O 1
ATOM 921 N N . PRO A 1 117 ? -20.254 7.271 -5.000 1.00 73.56 117 PRO A N 1
ATOM 922 C CA . PRO A 1 117 ? -21.656 7.178 -4.600 1.00 73.56 117 PRO A CA 1
ATOM 923 C C . PRO A 1 117 ? -21.833 7.164 -3.071 1.00 73.56 117 PRO A C 1
ATOM 925 O O . PRO A 1 117 ? -20.875 7.091 -2.304 1.00 73.56 117 PRO A O 1
ATOM 928 N N . ASN A 1 118 ? -23.057 7.325 -2.571 1.00 73.31 118 ASN A N 1
ATOM 929 C CA . ASN A 1 118 ? -23.298 7.154 -1.126 1.00 73.31 118 ASN A CA 1
ATOM 930 C C . ASN A 1 118 ? -23.249 5.671 -0.723 1.00 73.31 118 ASN A C 1
ATOM 932 O O . ASN A 1 118 ? -22.862 5.352 0.391 1.00 73.31 118 ASN A O 1
ATOM 936 N N . ASP A 1 119 ? -23.608 4.799 -1.654 1.00 80.50 119 ASP A N 1
ATOM 937 C CA . ASP A 1 119 ? -23.723 3.348 -1.577 1.00 80.50 119 ASP A CA 1
ATOM 938 C C . ASP A 1 119 ? -22.591 2.665 -2.357 1.00 80.50 119 ASP A C 1
ATOM 940 O O . ASP A 1 119 ? -22.811 1.762 -3.161 1.00 80.50 119 ASP A O 1
ATOM 944 N N . TYR A 1 120 ? -21.360 3.138 -2.159 1.00 82.50 120 TYR A N 1
ATOM 945 C CA . TYR A 1 120 ? -20.201 2.551 -2.820 1.00 82.50 120 TYR A CA 1
ATOM 946 C C . TYR A 1 120 ? -20.028 1.084 -2.419 1.00 82.50 120 TYR A C 1
ATOM 948 O O . TYR A 1 120 ? -19.906 0.754 -1.241 1.00 82.50 120 TYR A O 1
ATOM 956 N N . SER A 1 121 ? -19.991 0.219 -3.425 1.00 83.94 121 SER A N 1
ATOM 957 C CA . SER A 1 121 ? -19.724 -1.204 -3.295 1.00 83.94 121 SER A CA 1
ATOM 958 C C . SER A 1 121 ? -18.884 -1.623 -4.488 1.00 83.94 121 SER A C 1
ATOM 960 O O . SER A 1 121 ? -19.201 -1.256 -5.621 1.00 83.94 121 SER A O 1
ATOM 962 N N . GLN A 1 122 ? -17.816 -2.367 -4.225 1.00 82.75 122 GLN A N 1
ATOM 963 C CA . GLN A 1 122 ? -16.904 -2.824 -5.258 1.00 82.75 122 GLN A CA 1
ATOM 964 C C . GLN A 1 122 ? -16.641 -4.317 -5.095 1.00 82.75 122 GLN A C 1
ATOM 966 O O . GLN A 1 122 ? -16.201 -4.769 -4.039 1.00 82.75 122 GLN A O 1
ATOM 971 N N . ASP A 1 123 ? -16.897 -5.064 -6.168 1.00 82.38 123 ASP A N 1
ATOM 972 C CA . ASP A 1 123 ? -16.585 -6.485 -6.287 1.00 82.38 123 ASP A CA 1
ATOM 973 C C . ASP A 1 123 ? -15.457 -6.670 -7.307 1.00 82.38 123 ASP A C 1
ATOM 975 O O . ASP A 1 123 ? -15.580 -6.331 -8.488 1.00 82.38 123 ASP A O 1
ATOM 979 N N . PHE A 1 124 ? -14.341 -7.228 -6.849 1.00 81.06 124 PHE A N 1
ATOM 980 C CA . PHE A 1 124 ? -13.176 -7.495 -7.685 1.00 81.06 124 PHE A CA 1
ATOM 981 C C . PHE A 1 124 ? -13.260 -8.840 -8.423 1.00 81.06 124 PHE A C 1
ATOM 983 O O . PHE A 1 124 ? -12.365 -9.148 -9.215 1.00 81.06 124 PHE A O 1
ATOM 990 N N . GLY A 1 125 ? -14.332 -9.625 -8.247 1.00 77.62 125 GLY A N 1
ATOM 991 C CA . GLY A 1 125 ? -14.559 -10.921 -8.896 1.00 77.62 125 GLY A CA 1
ATOM 992 C C . GLY A 1 125 ? -14.495 -10.878 -10.427 1.00 77.62 125 GLY A C 1
ATOM 993 O O . GLY A 1 125 ? -14.019 -11.823 -11.061 1.00 77.62 125 GLY A O 1
ATOM 994 N N . GLY A 1 126 ? -14.865 -9.743 -11.029 1.00 76.62 126 GLY A N 1
ATOM 995 C CA . GLY A 1 126 ? -14.726 -9.488 -12.468 1.00 76.62 126 GLY A CA 1
ATOM 996 C C . GLY A 1 126 ? -13.282 -9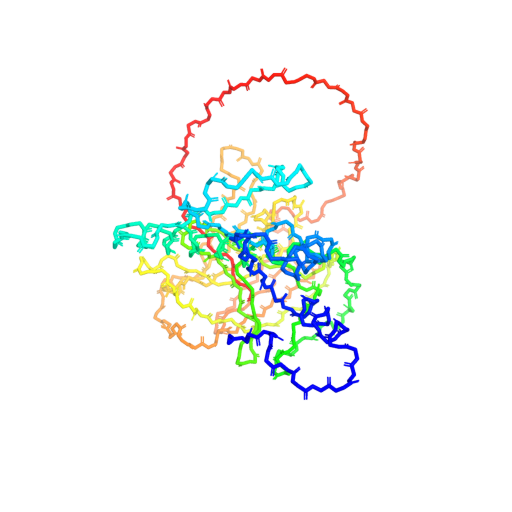.319 -12.959 1.00 76.62 126 GLY A C 1
ATOM 997 O O . GLY A 1 126 ? -13.066 -9.207 -14.164 1.00 76.62 126 GLY A O 1
ATOM 998 N N . ARG A 1 127 ? -12.292 -9.306 -12.054 1.00 71.88 127 ARG A N 1
ATOM 999 C CA . ARG A 1 127 ? -10.872 -9.004 -12.324 1.00 71.88 127 ARG A CA 1
ATOM 1000 C C . ARG A 1 127 ? -10.647 -7.616 -12.930 1.00 71.88 127 ARG A C 1
ATOM 1002 O O . ARG A 1 127 ? -9.682 -7.406 -13.663 1.00 71.88 127 ARG A O 1
ATOM 1009 N N . VAL A 1 128 ? -11.545 -6.685 -12.626 1.00 75.38 128 VAL A N 1
ATOM 1010 C CA . VAL A 1 128 ? -11.477 -5.288 -13.058 1.00 75.38 128 VAL A CA 1
ATOM 1011 C C . VAL A 1 128 ? -11.044 -4.441 -11.869 1.00 75.38 128 VAL A C 1
ATOM 1013 O O . VAL A 1 128 ? -11.549 -4.626 -10.763 1.00 75.38 128 VAL A O 1
ATOM 1016 N N . ASP A 1 129 ? -10.086 -3.547 -12.098 1.00 77.56 129 ASP A N 1
ATOM 1017 C CA . ASP A 1 129 ? -9.622 -2.593 -11.092 1.00 77.56 129 ASP A CA 1
ATOM 1018 C C . ASP A 1 129 ? -10.601 -1.419 -10.929 1.00 77.56 129 ASP A C 1
ATOM 1020 O O . ASP A 1 129 ? -11.291 -1.045 -11.878 1.00 77.56 129 ASP A O 1
ATOM 1024 N N . ASP A 1 130 ? -10.636 -0.823 -9.737 1.00 77.44 130 ASP A N 1
ATOM 1025 C CA . ASP A 1 130 ? -11.451 0.353 -9.425 1.00 77.44 130 ASP A CA 1
ATOM 1026 C C . ASP A 1 130 ? -10.570 1.587 -9.205 1.00 77.44 130 ASP A C 1
ATOM 1028 O O . ASP A 1 130 ? -9.923 1.755 -8.167 1.00 77.44 130 ASP A O 1
ATOM 1032 N N . LEU A 1 131 ? -10.581 2.485 -10.189 1.00 76.62 131 LEU A N 1
ATOM 1033 C CA . LEU A 1 131 ? -9.776 3.707 -10.187 1.00 76.62 131 LEU A CA 1
ATOM 1034 C C . LEU A 1 131 ? -10.245 4.756 -9.162 1.00 76.62 131 LEU A C 1
ATOM 1036 O O . LEU A 1 131 ? -9.573 5.770 -8.980 1.00 76.62 131 LEU A O 1
ATOM 1040 N N . SER A 1 132 ? -11.378 4.544 -8.486 1.00 74.56 132 SER A N 1
ATOM 1041 C CA . SER A 1 132 ? -11.793 5.365 -7.344 1.00 74.56 132 SER A CA 1
ATOM 1042 C C . SER A 1 132 ? -10.974 5.068 -6.083 1.00 74.56 132 SER A C 1
ATOM 1044 O O . SER A 1 132 ? -10.819 5.946 -5.224 1.00 74.56 132 SER A O 1
ATOM 1046 N N . ILE A 1 133 ? -10.391 3.868 -5.993 1.00 78.75 133 ILE A N 1
ATOM 1047 C CA . ILE A 1 133 ? -9.419 3.513 -4.964 1.00 78.75 133 ILE A CA 1
ATOM 1048 C C . ILE A 1 133 ? -8.042 3.946 -5.450 1.00 78.75 133 ILE A C 1
ATOM 1050 O O . ILE A 1 133 ? -7.596 3.536 -6.516 1.00 78.75 133 ILE A O 1
ATOM 1054 N N . VAL A 1 134 ? -7.315 4.701 -4.638 1.00 74.56 134 VAL A N 1
ATOM 1055 C CA . VAL A 1 134 ? -5.981 5.218 -4.955 1.00 74.56 134 VAL A CA 1
ATOM 1056 C C . VAL A 1 134 ? -4.993 4.728 -3.907 1.00 74.56 134 VAL A C 1
ATOM 1058 O O . VAL A 1 134 ? -5.277 4.786 -2.715 1.00 74.56 134 VAL A O 1
ATOM 1061 N N . THR A 1 135 ? -3.832 4.245 -4.332 1.00 73.75 135 THR A N 1
ATOM 1062 C CA . THR A 1 135 ? -2.755 3.792 -3.441 1.00 73.75 135 THR A CA 1
ATOM 1063 C C . THR A 1 135 ? -1.626 4.811 -3.391 1.00 73.75 135 THR A C 1
ATOM 1065 O O . THR A 1 135 ? -1.513 5.673 -4.259 1.00 73.75 135 THR A O 1
ATOM 1068 N N . ALA A 1 136 ? -0.759 4.703 -2.386 1.00 69.44 136 ALA A N 1
ATOM 1069 C CA . ALA A 1 136 ? 0.490 5.455 -2.381 1.00 69.44 136 ALA A CA 1
ATOM 1070 C C . ALA A 1 136 ? 1.354 5.130 -3.627 1.00 69.44 136 ALA A C 1
ATOM 1072 O O . ALA A 1 136 ? 1.353 3.978 -4.069 1.00 69.44 136 ALA A O 1
ATOM 1073 N N . PRO A 1 137 ? 2.168 6.082 -4.122 1.00 60.22 137 PRO A N 1
ATOM 1074 C CA . PRO A 1 137 ? 3.008 5.923 -5.322 1.00 60.22 137 PRO A CA 1
ATOM 1075 C C . PRO A 1 137 ? 4.054 4.805 -5.214 1.00 60.22 137 PRO A C 1
ATOM 1077 O O . PRO A 1 137 ? 4.629 4.364 -6.198 1.00 60.22 137 PRO A O 1
ATOM 1080 N N . PHE A 1 138 ? 4.354 4.359 -3.993 1.00 63.75 138 PHE A N 1
ATOM 1081 C CA . PHE A 1 138 ? 5.327 3.303 -3.709 1.00 63.75 138 PHE A CA 1
ATOM 1082 C C . PHE A 1 138 ? 4.683 1.950 -3.360 1.00 63.75 138 PHE A C 1
ATOM 1084 O O . PHE A 1 138 ? 5.390 0.990 -3.033 1.00 63.75 138 PHE A O 1
ATOM 1091 N N . ALA A 1 139 ? 3.351 1.874 -3.379 1.00 69.62 139 ALA A N 1
ATOM 1092 C CA . ALA A 1 139 ? 2.617 0.650 -3.107 1.00 69.62 139 ALA A CA 1
ATOM 1093 C C . ALA A 1 139 ? 2.434 -0.154 -4.400 1.00 69.62 139 ALA A C 1
ATOM 1095 O O . ALA A 1 139 ? 2.069 0.385 -5.441 1.00 69.62 139 ALA A O 1
ATOM 1096 N N . HIS A 1 140 ? 2.653 -1.466 -4.330 1.00 72.25 140 HIS A N 1
ATOM 1097 C CA . HIS A 1 140 ? 2.145 -2.358 -5.360 1.00 72.25 140 HIS A CA 1
ATOM 1098 C C . HIS A 1 140 ? 0.616 -2.343 -5.323 1.00 72.25 140 HIS A C 1
ATOM 1100 O O . HIS A 1 140 ? 0.019 -2.186 -4.257 1.00 72.25 140 HIS A O 1
ATOM 1106 N N . ARG A 1 141 ? 0.000 -2.539 -6.488 1.00 77.94 141 ARG A N 1
ATOM 1107 C CA . ARG A 1 141 ? -1.443 -2.664 -6.659 1.00 77.94 141 ARG A CA 1
ATOM 1108 C C . ARG A 1 141 ? -1.727 -3.603 -7.822 1.00 77.94 141 ARG A C 1
ATOM 1110 O O . ARG A 1 141 ? -1.130 -3.454 -8.886 1.00 77.94 141 ARG A O 1
ATOM 1117 N N . ARG A 1 142 ? -2.628 -4.562 -7.636 1.00 75.75 142 ARG A N 1
ATOM 1118 C CA . ARG A 1 142 ? -3.190 -5.377 -8.718 1.00 75.75 142 ARG A CA 1
ATOM 1119 C C . ARG A 1 142 ? -4.509 -5.999 -8.292 1.00 75.75 142 ARG A C 1
ATOM 1121 O O . ARG A 1 142 ? -4.676 -6.335 -7.126 1.00 75.75 142 ARG A O 1
ATOM 1128 N N . VAL A 1 143 ? -5.385 -6.276 -9.249 1.00 79.50 143 VAL A N 1
ATOM 1129 C CA . VAL A 1 143 ? -6.500 -7.199 -9.022 1.00 79.50 143 VAL A CA 1
ATOM 1130 C C . VAL A 1 143 ? -6.056 -8.607 -9.397 1.00 79.50 143 VAL A C 1
ATOM 1132 O O . VAL A 1 143 ? -5.623 -8.857 -10.523 1.00 79.50 143 VAL A O 1
ATOM 1135 N N . LYS A 1 144 ? -6.130 -9.538 -8.448 1.00 76.19 144 LYS A N 1
ATOM 1136 C CA . LYS A 1 144 ? -5.727 -10.931 -8.642 1.00 76.19 144 LYS A CA 1
ATOM 1137 C C . LYS A 1 144 ? -6.718 -11.849 -7.946 1.00 76.19 144 LYS A C 1
ATOM 1139 O O . LYS A 1 144 ? -7.086 -11.5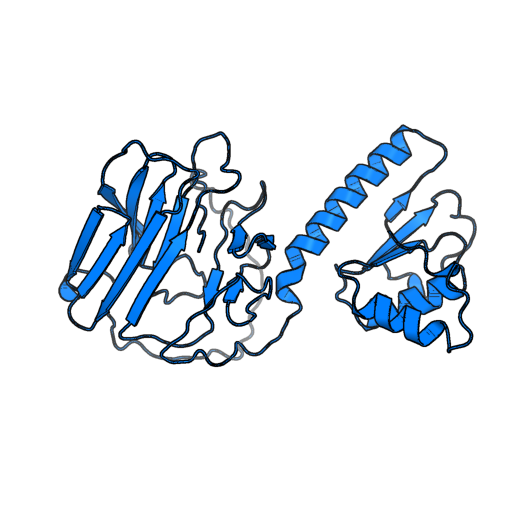97 -6.814 1.00 76.19 144 LYS A O 1
ATOM 1144 N N . ASP A 1 145 ? -7.138 -12.916 -8.623 1.00 80.81 145 ASP A N 1
ATOM 1145 C CA . ASP A 1 145 ? -8.032 -13.940 -8.059 1.00 80.81 145 ASP A CA 1
ATOM 1146 C C . ASP A 1 145 ? -9.321 -13.381 -7.427 1.00 80.81 145 ASP A C 1
ATOM 1148 O O . ASP A 1 145 ? -9.848 -13.947 -6.479 1.00 80.81 145 ASP A O 1
ATOM 1152 N N . GLY A 1 146 ? -9.843 -12.279 -7.972 1.00 79.94 146 GLY A N 1
ATOM 1153 C CA . GLY A 1 146 ? -11.073 -11.668 -7.473 1.00 79.94 146 GLY A CA 1
ATOM 1154 C C . GLY A 1 146 ? -10.889 -10.745 -6.268 1.00 79.94 146 GLY A C 1
ATOM 1155 O O . GLY A 1 146 ? -11.886 -10.357 -5.676 1.00 79.94 146 GLY A O 1
ATOM 1156 N N . VAL A 1 147 ? -9.650 -10.391 -5.906 1.00 81.25 147 VAL A N 1
ATOM 1157 C CA . VAL A 1 147 ? -9.339 -9.475 -4.799 1.00 81.25 147 VAL A CA 1
ATOM 1158 C C . VAL A 1 147 ? -8.403 -8.354 -5.243 1.00 81.25 147 VAL A C 1
ATOM 1160 O O . VAL A 1 147 ? -7.565 -8.543 -6.132 1.00 81.25 147 VAL A O 1
ATOM 1163 N N . LEU A 1 148 ? -8.532 -7.186 -4.612 1.00 84.06 148 LEU A N 1
ATOM 1164 C CA . LEU A 1 148 ? -7.551 -6.114 -4.731 1.00 84.06 148 LEU A CA 1
ATOM 1165 C C . LEU A 1 148 ? -6.370 -6.420 -3.808 1.00 84.06 148 LEU A C 1
ATOM 1167 O O . LEU A 1 148 ? -6.493 -6.423 -2.591 1.00 84.06 148 LEU A O 1
ATOM 1171 N N . GLU A 1 149 ? -5.212 -6.678 -4.398 1.00 82.56 149 GLU A N 1
ATOM 1172 C CA . GLU A 1 149 ? -3.952 -6.833 -3.684 1.00 82.56 149 GLU A CA 1
ATOM 1173 C C . GLU A 1 149 ? -3.202 -5.500 -3.758 1.00 82.56 149 GLU A C 1
ATOM 1175 O O . GLU A 1 149 ? -2.853 -5.039 -4.849 1.00 82.56 149 GLU A O 1
ATOM 1180 N N . SER A 1 150 ? -2.952 -4.869 -2.611 1.00 79.12 150 SER A N 1
ATOM 1181 C CA . SER A 1 150 ? -2.100 -3.681 -2.522 1.00 79.12 150 SER A CA 1
ATOM 1182 C C . SER A 1 150 ? -1.185 -3.762 -1.315 1.00 79.12 150 SER A C 1
ATOM 1184 O O . SER A 1 150 ? -1.560 -4.386 -0.340 1.00 79.12 150 SER A O 1
ATOM 1186 N N . GLY A 1 151 ? -0.003 -3.151 -1.344 1.00 72.88 151 GLY A N 1
ATOM 1187 C CA . GLY A 1 151 ? 0.946 -3.251 -0.233 1.00 72.88 151 GLY A CA 1
ATOM 1188 C C . GLY A 1 151 ? 2.316 -2.698 -0.586 1.00 72.88 151 GLY A C 1
ATOM 1189 O O . GLY A 1 151 ? 2.578 -2.325 -1.725 1.00 72.88 151 GLY A O 1
ATOM 1190 N N . SER A 1 152 ? 3.248 -2.659 0.355 1.00 67.38 152 SER A N 1
ATOM 1191 C CA . SER A 1 152 ? 4.570 -2.102 0.082 1.00 67.38 152 SER A CA 1
ATOM 1192 C C . SER A 1 152 ? 5.603 -3.189 -0.208 1.00 67.38 152 SER A C 1
ATOM 1194 O O . SER A 1 152 ? 5.516 -4.322 0.264 1.00 67.38 152 SER A O 1
ATOM 1196 N N . LEU A 1 153 ? 6.585 -2.852 -1.042 1.00 60.34 153 LEU A N 1
ATOM 1197 C CA . LEU A 1 153 ? 7.748 -3.708 -1.275 1.00 60.34 153 LEU A CA 1
ATOM 1198 C C . LEU A 1 153 ? 8.764 -3.535 -0.137 1.00 60.34 153 LEU A C 1
ATOM 1200 O O . LEU A 1 153 ? 8.722 -2.546 0.586 1.00 60.34 153 LEU A O 1
ATOM 1204 N N . TRP A 1 154 ? 9.724 -4.460 -0.036 1.00 54.16 154 TRP A N 1
ATOM 1205 C CA . TRP A 1 154 ? 10.729 -4.591 1.040 1.00 54.16 154 TRP A CA 1
ATOM 1206 C C . TRP A 1 154 ? 11.395 -3.289 1.547 1.00 54.16 154 TRP A C 1
ATOM 1208 O O . TRP A 1 154 ? 11.842 -3.231 2.686 1.00 54.16 154 TRP A O 1
ATOM 1218 N N . ASN A 1 155 ? 11.470 -2.241 0.722 1.00 48.19 155 ASN A N 1
ATOM 1219 C CA . ASN A 1 155 ? 12.132 -0.974 1.054 1.00 48.19 155 ASN A CA 1
ATOM 1220 C C . ASN A 1 155 ? 11.177 0.152 1.493 1.00 48.19 155 ASN A C 1
ATOM 1222 O O . ASN A 1 155 ? 11.647 1.234 1.839 1.00 48.19 155 ASN A O 1
ATOM 1226 N N . PHE A 1 156 ? 9.863 -0.074 1.468 1.00 52.50 156 PHE A N 1
ATOM 1227 C CA . PHE A 1 156 ? 8.860 0.922 1.830 1.00 52.50 156 PHE A CA 1
ATOM 1228 C C . PHE A 1 156 ? 8.076 0.411 3.042 1.00 52.50 156 PHE A C 1
ATOM 1230 O O . PHE A 1 156 ? 7.297 -0.527 2.918 1.00 52.50 156 PHE A O 1
ATOM 1237 N N . PRO A 1 157 ? 8.280 0.976 4.239 1.00 52.03 157 PRO A N 1
ATOM 1238 C CA . PRO A 1 157 ? 7.701 0.433 5.467 1.00 52.03 157 PRO A CA 1
ATOM 1239 C C . PRO A 1 157 ? 6.201 0.707 5.625 1.00 52.03 157 PRO A C 1
ATOM 1241 O O . PRO A 1 157 ? 5.631 0.279 6.621 1.00 52.03 157 PRO A O 1
ATOM 1244 N N . HIS A 1 158 ? 5.579 1.418 4.678 1.00 61.62 158 HIS A N 1
ATOM 1245 C CA . HIS A 1 158 ? 4.196 1.875 4.743 1.00 61.62 158 HIS A CA 1
ATOM 1246 C C . HIS A 1 158 ? 3.546 1.673 3.370 1.00 61.62 158 HIS A C 1
ATOM 1248 O O . HIS A 1 158 ? 4.125 2.055 2.359 1.00 61.62 158 HIS A O 1
ATOM 1254 N N . SER A 1 159 ? 2.356 1.086 3.329 1.00 69.25 159 SER A N 1
ATOM 1255 C CA . SER A 1 159 ? 1.419 1.165 2.202 1.00 69.25 159 SER A CA 1
ATOM 1256 C C . SER A 1 159 ? 0.135 1.770 2.735 1.00 69.25 159 SER A C 1
ATOM 1258 O O . SER A 1 159 ? -0.044 1.779 3.948 1.00 69.25 159 SER A O 1
ATOM 1260 N N . TRP A 1 160 ? -0.706 2.313 1.868 1.00 76.56 160 TRP A N 1
ATOM 1261 C CA . TRP A 1 160 ? -2.092 2.651 2.162 1.00 76.56 160 TRP A CA 1
ATOM 1262 C C . TRP A 1 160 ? -2.854 2.754 0.847 1.00 76.56 160 TRP A C 1
ATOM 1264 O O . TRP A 1 160 ? -2.273 3.039 -0.206 1.00 76.56 160 TRP A O 1
ATOM 1274 N N . ALA A 1 161 ? -4.160 2.551 0.939 1.00 80.06 161 ALA A N 1
ATOM 1275 C CA . ALA A 1 161 ? -5.104 2.844 -0.116 1.00 80.06 161 ALA A CA 1
ATOM 1276 C C . ALA A 1 161 ? -6.194 3.767 0.454 1.00 80.06 161 ALA A C 1
ATOM 1278 O O . ALA A 1 161 ? -6.500 3.715 1.643 1.00 80.06 161 ALA A O 1
ATOM 1279 N N . THR A 1 162 ? -6.740 4.650 -0.374 1.00 78.50 162 THR A N 1
ATOM 1280 C CA . THR A 1 162 ? -7.818 5.579 -0.024 1.00 78.50 162 THR A CA 1
ATOM 1281 C C . THR A 1 162 ? -8.910 5.504 -1.071 1.00 78.50 162 THR A C 1
ATOM 1283 O O . THR A 1 162 ? -8.625 5.323 -2.251 1.00 78.50 162 THR A O 1
ATOM 1286 N N . ILE A 1 163 ? -10.156 5.695 -0.657 1.00 77.56 163 ILE A N 1
ATOM 1287 C CA . ILE A 1 163 ? -11.298 5.716 -1.567 1.00 77.56 163 ILE A CA 1
ATOM 1288 C C . ILE A 1 163 ? -11.672 7.186 -1.783 1.00 77.56 163 ILE A C 1
ATOM 1290 O O . ILE A 1 163 ? -12.244 7.832 -0.904 1.00 77.56 163 ILE A O 1
ATOM 1294 N N . GLY A 1 164 ? -11.313 7.721 -2.957 1.00 68.12 164 GLY A N 1
ATOM 1295 C CA . GLY A 1 164 ? -11.650 9.069 -3.439 1.00 68.12 164 GLY A CA 1
ATOM 1296 C C . GLY A 1 164 ? -11.400 10.227 -2.461 1.00 68.12 164 GLY A C 1
ATOM 1297 O O . GLY A 1 164 ? -10.546 10.163 -1.581 1.00 68.12 164 GLY A O 1
ATOM 1298 N N . LYS A 1 165 ? -12.104 11.351 -2.673 1.00 68.44 165 LYS A N 1
ATOM 1299 C CA . LYS A 1 165 ? -11.922 12.622 -1.925 1.00 68.44 165 LYS A CA 1
ATOM 1300 C C . LYS A 1 165 ? -13.166 13.075 -1.150 1.00 68.44 165 LYS A C 1
ATOM 1302 O O . LYS A 1 165 ? -13.218 14.200 -0.646 1.00 68.44 165 LYS A O 1
ATOM 1307 N N . LYS A 1 166 ? -14.202 12.240 -1.101 1.00 72.25 166 LYS A N 1
ATOM 1308 C CA . LYS A 1 166 ? -15.478 12.586 -0.472 1.00 72.25 166 LYS A CA 1
ATOM 1309 C C . LYS A 1 166 ? -15.323 12.630 1.047 1.00 72.25 166 LYS A C 1
ATOM 1311 O O . LYS A 1 166 ? -14.704 11.756 1.643 1.00 72.25 166 LYS A O 1
ATOM 1316 N N . LYS A 1 167 ? -15.893 13.659 1.675 1.00 74.50 167 LYS A N 1
ATOM 1317 C CA . LYS A 1 167 ? -15.961 13.753 3.136 1.00 74.50 167 LYS A CA 1
ATOM 1318 C C . LYS A 1 167 ? -17.174 12.974 3.627 1.00 74.50 167 LYS A C 1
ATOM 1320 O O . LYS A 1 167 ? -18.294 13.279 3.221 1.00 74.50 167 LYS A O 1
ATOM 1325 N N . PHE A 1 168 ? -16.938 12.014 4.511 1.00 76.44 168 PHE A N 1
ATOM 1326 C CA . PHE A 1 168 ? -17.982 11.257 5.190 1.00 76.44 168 PHE A CA 1
ATOM 1327 C C . PHE A 1 168 ? -18.083 11.741 6.636 1.00 76.44 168 PHE A C 1
ATOM 1329 O O . PHE A 1 168 ? -17.089 11.744 7.363 1.00 76.44 168 PHE A O 1
ATOM 1336 N N . TYR A 1 169 ? -19.273 12.194 7.023 1.00 76.56 169 TYR A N 1
ATOM 1337 C CA . TYR A 1 169 ? -19.579 12.607 8.397 1.00 76.56 169 TYR A CA 1
ATOM 1338 C C . TYR A 1 169 ? -20.262 11.490 9.183 1.00 76.56 169 TYR A C 1
ATOM 1340 O O . TYR A 1 169 ? -20.095 11.412 10.393 1.00 76.56 169 TYR A O 1
ATOM 1348 N N . GLU A 1 170 ? -20.973 10.617 8.473 1.00 84.81 170 GLU A N 1
ATOM 1349 C CA . GLU A 1 170 ? -21.587 9.392 8.968 1.00 84.81 170 GLU A CA 1
ATOM 1350 C C . GLU A 1 170 ? -21.353 8.321 7.899 1.00 84.81 170 GLU A C 1
ATOM 1352 O O . GLU A 1 170 ? -21.455 8.620 6.702 1.00 84.81 170 GLU A O 1
ATOM 1357 N N . PHE A 1 171 ? -20.975 7.109 8.300 1.00 86.81 171 PHE A N 1
ATOM 1358 C CA . PHE A 1 171 ? -20.746 6.011 7.364 1.00 86.81 171 PHE A CA 1
ATOM 1359 C C . PHE A 1 171 ? -20.870 4.643 8.035 1.00 86.81 171 PHE A C 1
ATOM 1361 O O . PHE A 1 171 ? -20.672 4.500 9.241 1.00 86.81 171 PHE A O 1
ATOM 1368 N N . ALA A 1 172 ? -21.143 3.639 7.208 1.00 91.12 172 ALA A N 1
ATOM 1369 C CA . ALA A 1 172 ? -20.914 2.235 7.504 1.00 91.12 172 ALA A CA 1
ATOM 1370 C C . ALA A 1 172 ? -19.937 1.700 6.452 1.00 91.12 172 ALA A C 1
ATOM 1372 O O . ALA A 1 172 ? -20.094 1.983 5.263 1.00 91.12 172 ALA A O 1
ATOM 1373 N N . LEU A 1 173 ? -18.904 1.001 6.902 1.00 90.81 173 LEU A N 1
ATOM 1374 C CA . LEU A 1 173 ? -17.870 0.408 6.071 1.00 90.81 173 LEU A CA 1
ATOM 1375 C C . LEU A 1 173 ? -17.691 -1.047 6.485 1.00 90.81 173 LEU A C 1
ATOM 1377 O O . LEU A 1 173 ? -17.320 -1.322 7.625 1.00 90.81 173 LEU A O 1
ATOM 1381 N N . ASP A 1 174 ? -17.880 -1.944 5.528 1.00 93.62 174 ASP A N 1
ATOM 1382 C CA . ASP A 1 174 ? -17.664 -3.375 5.687 1.00 93.62 174 ASP A CA 1
ATOM 1383 C C . ASP A 1 174 ? -16.680 -3.850 4.620 1.00 93.62 174 ASP A C 1
ATOM 1385 O O . ASP A 1 174 ? -16.820 -3.515 3.440 1.00 93.62 174 ASP A O 1
ATOM 1389 N N . PHE A 1 175 ? -15.666 -4.606 5.034 1.00 92.06 175 PHE A N 1
ATOM 1390 C CA . PHE A 1 175 ? -14.702 -5.208 4.117 1.00 92.06 175 PHE A CA 1
ATOM 1391 C C . PHE A 1 175 ? -14.051 -6.457 4.715 1.00 92.06 175 PHE A C 1
ATOM 1393 O O . PHE A 1 175 ? -14.067 -6.685 5.926 1.00 92.06 175 PHE A O 1
ATOM 1400 N N . THR A 1 176 ? -13.461 -7.271 3.847 1.00 92.44 176 THR A N 1
ATOM 1401 C CA . THR A 1 176 ? -12.655 -8.435 4.223 1.00 92.44 176 THR A CA 1
ATOM 1402 C C . THR A 1 176 ? -11.215 -8.221 3.797 1.00 92.44 176 THR A C 1
ATOM 1404 O O . THR A 1 176 ? -10.976 -7.827 2.657 1.00 92.44 176 THR A O 1
ATOM 1407 N N . ALA A 1 177 ? -10.268 -8.526 4.679 1.00 91.56 177 ALA A N 1
ATOM 1408 C CA . ALA A 1 177 ? -8.843 -8.404 4.399 1.00 91.56 177 ALA A CA 1
ATOM 1409 C C . ALA A 1 177 ? -8.071 -9.640 4.876 1.00 91.56 177 ALA A C 1
ATOM 1411 O O . ALA A 1 177 ? -8.417 -10.262 5.879 1.00 91.56 177 ALA A O 1
ATOM 1412 N N . THR A 1 178 ? -6.989 -9.963 4.169 1.00 90.75 178 THR A N 1
ATOM 1413 C CA . THR A 1 178 ? -6.232 -11.213 4.354 1.00 90.75 178 THR A CA 1
ATOM 1414 C C . THR A 1 178 ? -4.744 -10.924 4.269 1.00 90.75 178 THR A C 1
ATOM 1416 O O . THR A 1 178 ? -4.300 -10.163 3.404 1.00 90.75 178 THR A O 1
ATOM 1419 N N . PHE A 1 179 ? -3.933 -11.552 5.122 1.00 88.62 179 PHE A N 1
ATOM 1420 C CA . PHE A 1 179 ? -2.485 -11.373 5.041 1.00 88.62 179 PHE A CA 1
ATOM 1421 C C . PHE A 1 179 ? -1.922 -12.073 3.800 1.00 88.62 179 PHE A C 1
ATOM 1423 O O . PHE A 1 179 ? -2.165 -13.256 3.549 1.00 88.62 179 PHE A O 1
ATOM 1430 N N . ARG A 1 180 ? -1.106 -11.356 3.018 1.00 83.25 180 ARG A N 1
ATOM 1431 C CA . ARG A 1 180 ? -0.413 -11.913 1.848 1.00 83.25 180 ARG A CA 1
ATOM 1432 C C . ARG A 1 180 ? 1.070 -11.596 1.913 1.00 83.25 180 ARG A C 1
ATOM 1434 O O . ARG A 1 180 ? 1.455 -10.438 1.990 1.00 83.25 180 ARG A O 1
ATOM 1441 N N . ASN A 1 181 ? 1.894 -12.643 1.858 1.00 78.38 181 ASN A N 1
ATOM 1442 C CA . ASN A 1 181 ? 3.357 -12.552 1.929 1.00 78.38 181 ASN A CA 1
ATOM 1443 C C . ASN A 1 181 ? 3.863 -11.649 3.077 1.00 78.38 181 ASN A C 1
ATOM 1445 O O . ASN A 1 181 ? 4.650 -10.733 2.823 1.00 78.38 181 ASN A O 1
ATOM 1449 N N . PRO A 1 182 ? 3.415 -11.880 4.327 1.00 75.25 182 PRO A N 1
ATOM 1450 C CA . PRO A 1 182 ? 3.873 -11.100 5.470 1.00 75.25 182 PRO A CA 1
ATOM 1451 C C . PRO A 1 182 ? 5.394 -11.206 5.607 1.00 75.25 182 PRO A C 1
ATOM 1453 O O . PRO A 1 182 ? 5.999 -12.242 5.307 1.00 75.25 182 PRO A O 1
ATOM 1456 N N . HIS A 1 183 ? 6.018 -10.126 6.070 1.00 70.00 183 HIS A N 1
ATOM 1457 C CA . HIS A 1 183 ? 7.448 -10.135 6.326 1.00 70.00 183 HIS A CA 1
ATOM 1458 C C . HIS A 1 183 ? 7.778 -11.175 7.428 1.00 70.00 183 HIS A C 1
ATOM 1460 O O . HIS A 1 183 ? 7.025 -11.293 8.399 1.00 70.00 183 HIS A O 1
ATOM 1466 N N . PRO A 1 184 ? 8.884 -11.941 7.315 1.00 66.88 184 PRO A N 1
ATOM 1467 C CA . PRO A 1 184 ? 9.182 -13.044 8.239 1.00 66.88 184 PRO A CA 1
ATOM 1468 C C . PRO A 1 184 ? 9.388 -12.655 9.711 1.00 66.88 184 PRO A C 1
ATOM 1470 O O . PRO A 1 184 ? 9.395 -13.531 10.569 1.00 66.88 184 PRO A O 1
ATOM 1473 N N . ASP A 1 185 ? 9.582 -11.370 10.011 1.00 71.12 185 ASP A N 1
ATOM 1474 C CA . ASP A 1 185 ? 9.718 -10.857 11.384 1.00 71.12 185 ASP A CA 1
ATOM 1475 C C . ASP A 1 185 ? 8.381 -10.771 12.143 1.00 71.12 185 ASP A C 1
ATOM 1477 O O . ASP A 1 185 ? 8.373 -10.403 13.316 1.00 71.12 185 ASP A O 1
ATOM 1481 N N . GLY A 1 186 ? 7.261 -11.104 11.490 1.00 64.75 186 GLY A N 1
ATOM 148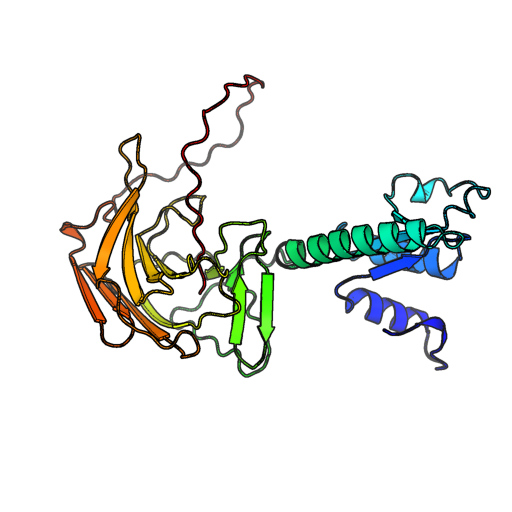2 C CA . GLY A 1 186 ? 5.927 -11.079 12.089 1.00 64.75 186 GLY A CA 1
ATOM 1483 C C . GLY A 1 186 ? 5.358 -9.673 12.279 1.00 64.75 186 GLY A C 1
ATOM 1484 O O . GLY A 1 186 ? 4.282 -9.528 12.855 1.00 64.75 186 GLY A O 1
ATOM 1485 N N . ASN A 1 187 ? 6.036 -8.633 11.786 1.00 73.94 187 ASN A N 1
ATOM 1486 C CA . ASN A 1 187 ? 5.592 -7.252 11.919 1.00 73.94 187 ASN A CA 1
ATOM 1487 C C . ASN A 1 187 ? 4.709 -6.837 10.733 1.00 73.94 187 ASN A C 1
ATOM 1489 O O . ASN A 1 187 ? 5.062 -5.959 9.947 1.00 73.94 187 ASN A O 1
ATOM 1493 N N . ALA A 1 188 ? 3.570 -7.509 10.576 1.00 81.44 188 ALA A N 1
ATOM 1494 C CA . ALA A 1 188 ? 2.566 -7.188 9.566 1.00 81.44 188 ALA A CA 1
ATOM 1495 C C . ALA A 1 188 ? 1.222 -6.880 10.231 1.00 81.44 188 ALA A C 1
ATOM 1497 O O . ALA A 1 188 ? 0.887 -7.457 11.265 1.00 81.44 188 ALA A O 1
ATOM 1498 N N . TYR A 1 189 ? 0.443 -5.988 9.628 1.00 86.75 189 TYR A N 1
ATOM 1499 C CA . TYR A 1 189 ? -0.928 -5.721 10.042 1.00 86.75 189 TYR A CA 1
ATOM 1500 C C . TYR A 1 189 ? -1.802 -5.370 8.836 1.00 86.75 189 TYR A C 1
ATOM 1502 O O . TYR A 1 189 ? -1.298 -4.980 7.784 1.00 86.75 189 TYR A O 1
ATOM 1510 N N . ILE A 1 190 ? -3.108 -5.536 9.005 1.00 89.75 190 ILE A N 1
ATOM 1511 C CA . ILE A 1 190 ? -4.154 -5.161 8.047 1.00 89.75 190 ILE A CA 1
ATOM 1512 C C . ILE A 1 190 ? -5.204 -4.333 8.785 1.00 89.75 190 ILE A C 1
ATOM 1514 O O . ILE A 1 190 ? -5.398 -4.528 9.988 1.00 89.75 190 ILE A O 1
ATOM 1518 N N . GLY A 1 191 ? -5.856 -3.383 8.117 1.00 91.12 191 GLY A N 1
ATOM 1519 C CA . GLY A 1 191 ? -6.812 -2.528 8.809 1.00 91.12 191 GLY A CA 1
ATOM 1520 C C . GLY A 1 191 ? -7.191 -1.259 8.069 1.00 91.12 191 GLY A C 1
ATOM 1521 O O . GLY A 1 191 ? -6.847 -1.046 6.913 1.00 91.12 191 GLY A O 1
ATOM 1522 N N . VAL A 1 192 ? -7.890 -0.376 8.769 1.00 90.00 192 VAL A N 1
ATOM 1523 C CA . VAL A 1 192 ? -8.495 0.815 8.182 1.00 90.00 192 VAL A CA 1
ATOM 1524 C C . VAL A 1 192 ? -8.183 2.062 8.993 1.00 90.00 192 VAL A C 1
ATOM 1526 O O . VAL A 1 192 ? -8.273 2.081 10.220 1.00 90.00 192 VAL A O 1
ATOM 1529 N N . GLY A 1 193 ? -7.832 3.133 8.283 1.00 87.44 193 GLY A N 1
ATOM 1530 C CA . GLY A 1 193 ? -7.765 4.481 8.832 1.00 87.44 193 GLY A CA 1
ATOM 1531 C C . GLY A 1 193 ? -9.065 5.227 8.568 1.00 87.44 193 GLY A C 1
ATOM 1532 O O . GLY A 1 193 ? -9.470 5.379 7.419 1.00 87.44 193 GLY A O 1
ATOM 1533 N N . VAL A 1 194 ? -9.696 5.747 9.616 1.00 85.31 194 VAL A N 1
ATOM 1534 C CA . VAL A 1 194 ? -10.888 6.591 9.508 1.00 85.31 194 VAL A CA 1
ATOM 1535 C C . VAL A 1 194 ? -10.613 7.983 10.054 1.00 85.31 194 VAL A C 1
ATOM 1537 O O . VAL A 1 194 ? -9.754 8.192 10.915 1.00 85.31 194 VAL A O 1
ATOM 1540 N N . ARG A 1 195 ? -11.362 8.969 9.551 1.00 77.94 195 ARG A N 1
ATOM 1541 C CA . AR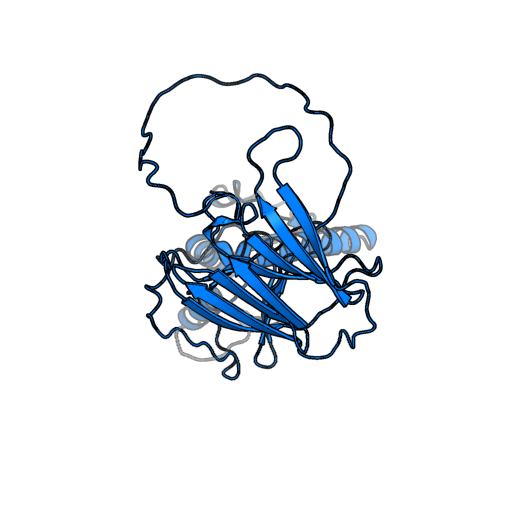G A 1 195 ? -11.254 10.372 9.986 1.00 77.94 195 ARG A CA 1
ATOM 1542 C C . ARG A 1 195 ? -9.843 10.950 9.808 1.00 77.94 195 ARG A C 1
ATOM 1544 O O . ARG A 1 195 ? -9.383 11.734 10.639 1.00 77.94 195 ARG A O 1
ATOM 1551 N N . SER A 1 196 ? -9.165 10.580 8.721 1.00 72.75 196 SER A N 1
ATOM 1552 C CA . SER A 1 196 ? -7.922 11.240 8.321 1.00 72.75 196 SER A CA 1
ATOM 1553 C C . SER A 1 196 ? -8.202 12.705 7.981 1.00 72.75 196 SER A C 1
ATOM 1555 O O . SER A 1 196 ? -9.140 13.013 7.246 1.00 72.75 196 SER A O 1
ATOM 1557 N N . GLN A 1 197 ? -7.419 13.623 8.548 1.00 61.62 197 GLN A N 1
ATOM 1558 C CA . GLN A 1 197 ? -7.555 15.068 8.289 1.00 61.62 197 GLN A CA 1
ATOM 1559 C C . GLN A 1 197 ? -6.213 15.717 7.936 1.00 61.62 197 GLN A C 1
ATOM 1561 O O . GLN A 1 197 ? -6.057 16.927 8.069 1.00 61.62 197 GLN A O 1
ATOM 1566 N N . HIS A 1 198 ? -5.221 14.919 7.546 1.00 57.69 198 HIS A N 1
ATOM 1567 C CA . HIS A 1 198 ? -3.881 15.405 7.244 1.00 57.69 198 HIS A CA 1
ATOM 1568 C C . HIS A 1 198 ? -3.468 15.013 5.827 1.00 57.69 198 HIS A C 1
ATOM 1570 O O . HIS A 1 198 ? -3.946 14.023 5.280 1.00 57.69 198 HIS A O 1
ATOM 1576 N N . TYR A 1 199 ? -2.540 15.782 5.251 1.00 45.91 199 TYR A N 1
ATOM 1577 C CA . TYR A 1 199 ? -1.931 15.471 3.953 1.00 45.91 199 TYR A CA 1
ATOM 1578 C C . TYR A 1 199 ? -1.227 14.104 3.957 1.00 45.91 199 TYR A C 1
ATOM 1580 O O . TYR A 1 199 ? -1.173 13.410 2.947 1.00 45.91 199 TYR A O 1
ATOM 1588 N N . TYR A 1 200 ? -0.715 13.706 5.121 1.00 50.69 200 TYR A N 1
ATOM 1589 C CA . TYR A 1 200 ? -0.202 12.361 5.344 1.00 50.69 200 TYR A CA 1
ATOM 1590 C C . TYR A 1 200 ? -1.348 11.456 5.803 1.00 50.69 200 TYR A C 1
ATOM 1592 O O . TYR A 1 200 ? -1.941 11.683 6.858 1.00 50.69 200 TYR A O 1
ATOM 1600 N N . ALA A 1 201 ? -1.634 10.417 5.017 1.00 55.62 201 ALA A N 1
ATOM 1601 C CA . ALA A 1 201 ? -2.729 9.471 5.243 1.00 55.62 201 ALA A CA 1
ATOM 1602 C C . ALA A 1 201 ? -2.674 8.738 6.603 1.00 55.62 201 ALA A C 1
ATOM 1604 O O . ALA A 1 201 ? -3.661 8.143 7.021 1.00 55.62 201 ALA A O 1
ATOM 1605 N N . ASN A 1 202 ? -1.542 8.802 7.308 1.00 59.59 202 ASN A N 1
ATOM 1606 C CA . ASN A 1 202 ? -1.285 8.130 8.581 1.00 59.59 202 ASN A CA 1
ATOM 1607 C C . ASN A 1 202 ? -1.711 8.923 9.835 1.00 59.59 202 ASN A C 1
ATOM 1609 O O . ASN A 1 202 ? -1.557 8.406 10.937 1.00 59.59 202 ASN A O 1
ATOM 1613 N N . PHE A 1 203 ? -2.237 10.148 9.710 1.00 70.50 203 PHE A N 1
ATOM 1614 C CA . PHE A 1 203 ? -2.736 10.924 10.858 1.00 70.50 203 PHE A CA 1
ATOM 1615 C C . PHE A 1 203 ? -4.265 10.816 10.980 1.00 70.50 203 PHE A C 1
ATOM 1617 O O . PHE A 1 203 ? -5.023 11.722 10.606 1.00 70.50 203 PHE A O 1
ATOM 1624 N N . ALA A 1 204 ? -4.707 9.660 11.468 1.00 77.62 204 ALA A N 1
ATOM 1625 C CA . ALA A 1 204 ? -6.097 9.217 11.503 1.00 77.62 204 ALA A CA 1
ATOM 1626 C C . ALA A 1 204 ? -6.353 8.322 12.728 1.00 77.62 204 ALA A C 1
ATOM 1628 O O . ALA A 1 204 ? -5.410 7.958 13.427 1.00 77.62 204 ALA A O 1
ATOM 1629 N N . HIS A 1 205 ? -7.613 7.943 12.959 1.00 86.56 205 HIS A N 1
ATOM 1630 C CA . HIS A 1 205 ? -7.928 6.833 13.861 1.00 86.56 205 HIS A CA 1
ATOM 1631 C C . HIS A 1 205 ? -7.758 5.537 13.073 1.00 86.56 205 HIS A C 1
ATOM 1633 O O . HIS A 1 205 ? -8.541 5.279 12.159 1.00 86.56 205 HIS A O 1
ATOM 1639 N N . ILE A 1 206 ? -6.712 4.766 13.361 1.00 88.75 206 ILE A N 1
ATOM 1640 C CA . ILE A 1 206 ? -6.348 3.587 12.566 1.00 88.75 206 ILE A CA 1
ATOM 1641 C C . ILE A 1 206 ? -6.620 2.334 13.378 1.00 88.75 206 ILE A C 1
ATOM 1643 O O . ILE A 1 206 ? -5.918 2.065 14.346 1.00 88.75 206 ILE A O 1
ATOM 1647 N N . LEU A 1 207 ? -7.616 1.560 12.965 1.00 93.12 207 LEU A N 1
ATOM 1648 C CA . LEU A 1 207 ? -7.884 0.230 13.494 1.00 93.12 207 LEU A CA 1
ATOM 1649 C C . LEU A 1 207 ? -7.087 -0.796 12.699 1.00 93.12 207 LEU A C 1
ATOM 1651 O O . LEU A 1 207 ? -7.191 -0.815 11.475 1.00 93.12 207 LEU A O 1
ATOM 1655 N N . TYR A 1 208 ? -6.357 -1.685 13.367 1.00 92.44 208 TYR A N 1
ATOM 1656 C CA . TYR A 1 208 ? -5.661 -2.771 12.683 1.00 92.44 208 TYR A CA 1
ATOM 1657 C C . TYR A 1 208 ? -5.566 -4.059 13.498 1.00 92.44 208 TYR A C 1
ATOM 1659 O O . TYR A 1 208 ? -5.468 -4.055 14.729 1.00 92.44 208 TYR A O 1
ATOM 1667 N N . LEU A 1 209 ? -5.563 -5.166 12.756 1.00 93.38 209 LEU A N 1
ATOM 1668 C CA . LEU A 1 209 ? -5.240 -6.512 13.206 1.00 93.38 209 LEU A CA 1
ATOM 1669 C C . LEU A 1 209 ? -3.773 -6.790 12.886 1.00 93.38 209 LEU A C 1
ATOM 1671 O O . LEU A 1 209 ? -3.364 -6.735 11.728 1.00 93.38 209 LEU A O 1
ATOM 1675 N N . ASN A 1 210 ? -2.983 -7.096 13.907 1.00 91.75 210 ASN A N 1
ATOM 1676 C CA . ASN A 1 210 ? -1.601 -7.532 13.746 1.00 91.75 210 ASN A CA 1
ATOM 1677 C C . ASN A 1 210 ? -1.547 -9.018 13.387 1.00 91.75 210 ASN A C 1
ATOM 1679 O O . ASN A 1 210 ? -2.438 -9.788 13.739 1.00 91.75 210 ASN A O 1
ATOM 1683 N N . PHE A 1 211 ? -0.454 -9.430 12.753 1.00 89.31 211 PHE A N 1
ATOM 1684 C CA . PHE A 1 211 ? -0.194 -10.816 12.363 1.00 89.31 211 PHE A CA 1
ATOM 1685 C C . PHE A 1 211 ? -0.164 -11.796 13.552 1.00 89.31 211 PHE A C 1
ATOM 1687 O O . PHE A 1 211 ? -0.438 -12.980 13.392 1.00 89.31 211 PHE A O 1
ATOM 1694 N N . ASP A 1 212 ? 0.128 -11.300 14.759 1.00 90.69 212 ASP A N 1
ATOM 1695 C CA . ASP A 1 212 ? 0.061 -12.049 16.024 1.00 90.69 212 ASP A CA 1
ATOM 1696 C C . ASP A 1 212 ? -1.333 -12.023 16.694 1.00 90.69 212 ASP A C 1
ATOM 1698 O O . ASP A 1 212 ? -1.501 -12.448 17.842 1.00 90.69 212 ASP A O 1
ATOM 1702 N N . GLY A 1 213 ? -2.332 -11.483 15.996 1.00 92.81 213 GLY A N 1
ATOM 1703 C CA . GLY A 1 213 ? -3.726 -11.393 16.413 1.00 92.81 213 GLY A CA 1
ATOM 1704 C C . GLY A 1 213 ? -4.068 -10.257 17.376 1.00 92.81 213 GLY A C 1
ATOM 1705 O O . GLY A 1 213 ? -5.231 -10.156 17.785 1.00 92.81 213 GLY A O 1
ATOM 1706 N N . ARG A 1 214 ? -3.113 -9.385 17.738 1.00 95.44 214 ARG A N 1
ATOM 1707 C CA . ARG A 1 214 ? -3.428 -8.164 18.500 1.00 95.44 214 ARG A CA 1
ATOM 1708 C C . ARG A 1 214 ? -4.328 -7.237 17.694 1.00 95.44 214 ARG A C 1
ATOM 1710 O O . ARG A 1 214 ? -4.043 -6.964 16.529 1.00 95.44 214 ARG A O 1
ATOM 1717 N N . ILE A 1 215 ? -5.336 -6.672 18.351 1.00 96.88 215 ILE A N 1
ATOM 1718 C CA . ILE A 1 215 ? -6.162 -5.596 17.788 1.00 96.88 215 ILE A CA 1
ATOM 1719 C C . ILE A 1 215 ? -5.772 -4.299 18.478 1.00 96.88 215 ILE A C 1
ATOM 1721 O O . ILE A 1 215 ? -5.759 -4.222 19.710 1.00 96.88 215 ILE A O 1
ATOM 1725 N N . VAL A 1 216 ? -5.448 -3.288 17.681 1.00 94.81 216 VAL A N 1
ATOM 1726 C CA . VAL A 1 216 ? -4.988 -1.984 18.156 1.00 94.81 216 VAL A CA 1
ATOM 1727 C C . VAL A 1 216 ? -5.767 -0.894 17.432 1.00 94.81 216 VAL A C 1
ATOM 1729 O O . VAL A 1 216 ? -6.070 -1.027 16.246 1.00 94.81 216 VAL A O 1
ATOM 1732 N N . ILE A 1 217 ? -6.072 0.187 18.147 1.00 92.38 217 ILE A N 1
ATOM 1733 C CA . ILE A 1 217 ? -6.472 1.455 17.540 1.00 92.38 217 ILE A CA 1
ATOM 1734 C C . ILE A 1 217 ? -5.379 2.490 17.794 1.00 92.38 217 ILE A C 1
ATOM 1736 O O . ILE A 1 217 ? -5.014 2.751 18.937 1.00 92.38 217 ILE A O 1
ATOM 1740 N N . THR A 1 218 ? -4.820 3.054 16.729 1.00 88.94 218 THR A N 1
ATOM 1741 C CA . THR A 1 218 ? -3.934 4.216 16.825 1.00 88.94 218 THR A CA 1
ATOM 1742 C C . THR A 1 218 ? -4.775 5.482 16.796 1.00 88.94 218 THR A C 1
ATOM 1744 O O . THR A 1 218 ? -5.595 5.656 15.894 1.00 88.94 218 THR A O 1
ATOM 1747 N N . GLU A 1 219 ? -4.542 6.381 17.744 1.00 86.44 219 GLU A N 1
ATOM 1748 C CA . GLU A 1 219 ? -5.170 7.697 17.823 1.00 86.44 219 GLU A CA 1
ATOM 1749 C C . GLU A 1 219 ? -4.148 8.801 17.529 1.00 86.44 219 GLU A C 1
ATOM 1751 O O . GLU A 1 219 ? -3.008 8.714 17.991 1.00 86.44 219 GLU A O 1
ATOM 1756 N N . PRO A 1 220 ? -4.520 9.854 16.783 1.00 79.31 220 PRO A N 1
ATOM 1757 C CA . PRO A 1 220 ? -3.637 10.989 16.556 1.00 79.31 220 PRO A CA 1
ATOM 1758 C C . PRO A 1 220 ? -3.449 11.805 17.846 1.00 79.31 220 PRO A C 1
ATOM 1760 O O . PRO A 1 220 ? -4.407 12.042 18.583 1.00 79.31 220 PRO A O 1
ATOM 1763 N N . ASP A 1 221 ? -2.229 12.290 18.082 1.00 75.06 221 ASP A N 1
ATOM 1764 C CA . ASP A 1 221 ? -1.901 13.204 19.183 1.00 75.06 221 ASP A CA 1
ATOM 1765 C C . ASP A 1 221 ? -1.222 14.465 18.629 1.00 75.06 221 ASP A C 1
ATOM 1767 O O . ASP A 1 221 ? -0.369 14.402 17.743 1.00 75.06 221 ASP A O 1
ATOM 1771 N N . GLU A 1 222 ? -1.626 15.631 19.122 1.00 68.00 222 GLU A N 1
ATOM 1772 C CA . GLU A 1 222 ? -1.099 16.930 18.686 1.00 68.00 222 GLU A CA 1
ATOM 1773 C C . GLU A 1 222 ? -0.009 17.459 19.629 1.00 68.00 222 GLU A C 1
ATOM 1775 O O . GLU A 1 222 ? 0.634 18.467 19.330 1.00 68.00 222 GLU A O 1
ATOM 1780 N N . ASN A 1 223 ? 0.242 16.771 20.747 1.00 71.69 223 ASN A N 1
ATOM 1781 C CA . ASN A 1 223 ? 1.220 17.192 21.738 1.00 71.69 223 ASN A CA 1
ATOM 1782 C C . ASN A 1 223 ? 2.589 16.545 21.462 1.00 71.69 223 ASN A C 1
ATOM 1784 O O . ASN A 1 223 ? 2.767 15.343 21.680 1.00 71.69 223 ASN A O 1
ATOM 1788 N N . PRO A 1 224 ? 3.603 17.309 21.009 1.00 63.34 224 PRO A N 1
ATOM 1789 C CA . PRO A 1 224 ? 4.947 16.769 20.832 1.00 63.34 224 PRO A CA 1
ATOM 1790 C C . PRO A 1 224 ? 5.513 16.246 22.169 1.00 63.34 224 PRO A C 1
ATOM 1792 O O . PRO A 1 224 ? 5.181 16.780 23.229 1.00 63.34 224 PRO A O 1
ATOM 1795 N N . PRO A 1 225 ? 6.407 15.236 22.153 1.00 74.94 225 PRO A N 1
ATOM 1796 C CA . PRO A 1 225 ? 7.142 14.726 20.991 1.00 74.94 225 PRO A CA 1
ATOM 1797 C C . PRO A 1 225 ? 6.470 13.555 20.253 1.00 74.94 225 PRO A C 1
ATOM 1799 O O . PRO A 1 225 ? 6.971 13.149 19.204 1.00 74.94 225 PRO A O 1
ATOM 1802 N N . LYS A 1 226 ? 5.382 12.984 20.787 1.00 73.81 226 LYS A N 1
ATOM 1803 C CA . LYS A 1 226 ? 4.740 11.781 20.242 1.00 73.81 226 LYS A CA 1
ATOM 1804 C C . LYS A 1 226 ? 3.409 12.158 19.592 1.00 73.81 226 LYS A C 1
ATOM 1806 O O . LYS A 1 226 ? 2.462 12.478 20.286 1.00 73.81 226 LYS A O 1
ATOM 1811 N N . PHE A 1 227 ? 3.342 12.086 18.264 1.00 75.88 227 PHE A N 1
ATOM 1812 C CA . PHE A 1 227 ? 2.186 12.549 17.478 1.00 75.88 227 PHE A CA 1
ATOM 1813 C C . PHE A 1 227 ? 1.046 11.522 17.339 1.00 75.88 227 PHE A C 1
ATOM 1815 O O . PHE A 1 227 ? 0.170 11.664 16.488 1.00 75.88 227 PHE A O 1
ATOM 1822 N N . TYR A 1 228 ? 1.082 10.434 18.105 1.00 82.69 228 TYR A N 1
ATOM 1823 C CA . TYR A 1 228 ? 0.040 9.410 18.115 1.00 82.69 228 TYR A CA 1
ATOM 1824 C C . TYR A 1 228 ? 0.165 8.512 19.346 1.00 82.69 228 TYR A C 1
ATOM 1826 O O . TYR A 1 228 ? 1.221 8.424 19.979 1.00 82.69 228 TYR A O 1
ATOM 1834 N N . GLU A 1 229 ? -0.891 7.767 19.636 1.00 86.62 229 GLU A N 1
ATOM 1835 C CA . GLU A 1 229 ? -0.937 6.778 20.701 1.00 86.62 229 GLU A CA 1
ATOM 1836 C C . GLU A 1 229 ? -1.521 5.466 20.177 1.00 86.62 229 GLU A C 1
ATOM 1838 O O . GLU A 1 229 ? -2.547 5.471 19.510 1.00 86.62 229 GLU A O 1
ATOM 1843 N N . ASP A 1 230 ? -0.845 4.345 20.439 1.00 90.44 230 ASP A N 1
ATOM 1844 C CA . ASP A 1 230 ? -1.356 3.015 20.103 1.00 90.44 230 ASP A CA 1
ATOM 1845 C C . ASP A 1 230 ? -2.088 2.457 21.324 1.00 90.44 230 ASP A C 1
ATOM 1847 O O . ASP A 1 230 ? -1.458 2.141 22.336 1.00 90.44 230 ASP A O 1
ATOM 1851 N N . ASN A 1 231 ? -3.402 2.304 21.212 1.00 92.81 231 ASN A N 1
ATOM 1852 C CA . ASN A 1 231 ? -4.254 1.765 22.261 1.00 92.81 231 ASN A CA 1
ATOM 1853 C C . ASN A 1 231 ? -4.553 0.291 21.966 1.00 92.81 231 ASN A C 1
ATOM 1855 O O . ASN A 1 231 ? -5.243 -0.047 21.000 1.00 92.81 231 ASN A O 1
ATOM 1859 N N . LEU A 1 232 ? -4.013 -0.605 22.795 1.00 96.50 232 LEU A N 1
ATOM 1860 C CA . LEU A 1 232 ? -4.258 -2.041 22.678 1.00 96.50 232 LEU A CA 1
ATOM 1861 C C . LEU A 1 232 ? -5.708 -2.359 23.068 1.00 96.50 232 LEU A C 1
ATOM 1863 O O . LEU A 1 232 ? -6.099 -2.157 24.214 1.00 96.50 232 LEU A O 1
ATOM 1867 N N . LEU A 1 233 ? -6.477 -2.902 22.126 1.00 97.06 233 LEU A N 1
ATOM 1868 C CA . LEU A 1 233 ? -7.880 -3.273 22.324 1.00 97.06 233 LEU A CA 1
ATOM 1869 C C . LEU A 1 233 ? -8.049 -4.757 22.657 1.00 97.06 233 LEU A C 1
ATOM 1871 O O . LEU A 1 233 ? -8.847 -5.118 23.520 1.00 97.06 233 LEU A O 1
ATOM 1875 N N . ARG A 1 234 ? -7.268 -5.618 21.993 1.00 97.00 234 ARG A N 1
ATOM 1876 C CA . ARG A 1 234 ? -7.200 -7.060 22.262 1.00 97.00 234 ARG A CA 1
ATOM 1877 C C . ARG A 1 234 ? -5.749 -7.523 22.247 1.00 97.00 234 ARG A C 1
ATOM 1879 O O . ARG A 1 234 ? -5.008 -7.204 21.318 1.00 97.00 234 ARG A O 1
ATOM 1886 N N . GLY A 1 235 ? -5.363 -8.304 23.255 1.00 96.62 235 GLY A N 1
ATOM 1887 C CA . GLY A 1 235 ? -4.053 -8.957 23.318 1.00 96.62 235 GLY A CA 1
ATOM 1888 C C . GLY A 1 235 ? -3.827 -9.979 22.196 1.00 96.62 235 GLY A C 1
ATOM 1889 O O . GLY A 1 235 ? -4.750 -10.338 21.462 1.00 96.62 235 GLY A O 1
ATOM 1890 N N . ALA A 1 236 ? -2.581 -10.447 22.071 1.00 95.00 236 ALA A N 1
ATOM 1891 C CA . ALA A 1 236 ? -2.198 -11.431 21.062 1.00 95.00 236 ALA A CA 1
ATOM 1892 C C . ALA A 1 236 ? -3.046 -12.699 21.209 1.00 95.00 236 ALA A C 1
ATOM 1894 O O . ALA A 1 236 ? -3.208 -13.227 22.310 1.00 95.00 236 ALA A O 1
ATOM 1895 N N . THR A 1 237 ? -3.606 -13.154 20.097 1.00 93.75 237 THR A N 1
ATOM 1896 C CA . THR A 1 237 ? -4.533 -14.286 20.037 1.00 93.75 237 THR A CA 1
ATOM 1897 C C . THR A 1 237 ? -4.212 -15.065 18.773 1.00 93.75 237 THR A C 1
ATOM 1899 O O . THR A 1 237 ? -3.973 -14.464 17.734 1.00 93.75 237 THR A O 1
ATOM 1902 N N . SER A 1 238 ? -4.186 -16.397 18.840 1.00 92.31 238 SER A N 1
ATOM 1903 C CA . SER A 1 238 ? -3.919 -17.202 17.645 1.00 92.31 238 SER A CA 1
ATOM 1904 C C . SER A 1 238 ? -4.988 -16.941 16.585 1.00 92.31 238 SER A C 1
ATOM 1906 O O . SER A 1 238 ? -6.172 -17.141 16.846 1.00 92.31 238 SER A O 1
ATOM 1908 N N . ILE A 1 239 ? -4.556 -16.538 15.395 1.00 91.88 239 ILE A N 1
ATOM 1909 C CA . ILE A 1 239 ? -5.394 -16.356 14.206 1.00 91.88 239 ILE A CA 1
ATOM 1910 C C . ILE A 1 239 ? -4.869 -17.249 13.080 1.00 91.88 239 ILE A C 1
ATOM 1912 O O . ILE A 1 239 ? -3.702 -17.641 13.111 1.00 91.88 239 ILE A O 1
ATOM 1916 N N . ASP A 1 240 ? -5.715 -17.581 12.104 1.00 91.06 240 ASP A N 1
ATOM 1917 C CA . ASP A 1 240 ? -5.267 -18.143 10.827 1.00 91.06 240 ASP A CA 1
ATOM 1918 C C . ASP A 1 240 ? -4.936 -16.981 9.881 1.00 91.06 240 ASP A C 1
ATOM 1920 O O . ASP A 1 240 ? -5.858 -16.346 9.377 1.00 91.06 240 ASP A O 1
ATOM 1924 N N . PRO A 1 241 ? -3.656 -16.687 9.598 1.00 83.00 241 PRO A N 1
ATOM 1925 C CA . PRO A 1 241 ? -3.312 -15.529 8.781 1.00 83.00 241 PRO A CA 1
ATOM 1926 C C . PRO A 1 241 ? -3.700 -15.682 7.307 1.00 83.00 241 PRO A C 1
ATOM 1928 O O . PRO A 1 241 ? -3.632 -14.715 6.551 1.00 83.00 241 PRO A O 1
ATOM 1931 N N . SER A 1 242 ? -4.040 -16.899 6.874 1.00 87.88 242 SER A N 1
ATOM 1932 C CA . SER A 1 242 ? -4.490 -17.171 5.511 1.00 87.88 242 SER A CA 1
ATOM 1933 C C . SER A 1 242 ? -6.000 -17.018 5.328 1.00 87.88 242 SER A C 1
ATOM 1935 O O . SER A 1 242 ? -6.462 -17.053 4.186 1.00 87.88 242 SER A O 1
ATOM 1937 N N . ALA A 1 243 ? -6.742 -16.838 6.424 1.00 92.62 243 ALA A N 1
ATOM 1938 C CA . ALA A 1 243 ? -8.179 -16.628 6.410 1.00 92.62 243 ALA A CA 1
ATOM 1939 C C . ALA A 1 243 ? -8.539 -15.169 6.106 1.00 92.62 243 ALA A C 1
ATOM 1941 O O . ALA A 1 243 ? -7.791 -14.241 6.419 1.00 92.62 243 ALA A O 1
ATOM 1942 N N . ASP A 1 244 ? -9.721 -14.983 5.526 1.00 92.56 244 ASP A N 1
ATOM 1943 C CA . ASP A 1 244 ? -10.308 -13.661 5.351 1.00 92.56 244 ASP A CA 1
ATOM 1944 C C . ASP A 1 244 ? -10.823 -13.156 6.705 1.00 92.56 244 ASP A C 1
ATOM 1946 O O . ASP A 1 244 ? -11.668 -13.795 7.336 1.00 92.56 244 ASP A O 1
ATOM 1950 N N . HIS A 1 245 ? -10.313 -12.005 7.141 1.00 95.25 245 HIS A N 1
ATOM 1951 C CA . HIS A 1 245 ? -10.729 -11.333 8.368 1.00 95.25 245 HIS A CA 1
ATOM 1952 C C . HIS A 1 245 ? -11.746 -10.245 8.050 1.00 95.25 245 HIS A C 1
ATOM 1954 O O . HIS A 1 245 ? -11.515 -9.400 7.181 1.00 95.25 245 HIS A O 1
ATOM 1960 N N . HIS A 1 246 ? -12.872 -10.252 8.758 1.00 97.00 246 HIS A N 1
ATOM 1961 C CA . HIS A 1 246 ? -13.972 -9.330 8.505 1.00 97.00 246 HIS A CA 1
ATOM 1962 C C . HIS A 1 246 ? -13.867 -8.089 9.389 1.00 97.00 246 HIS A C 1
ATOM 1964 O O . HIS A 1 246 ? -13.849 -8.186 10.617 1.00 97.00 246 HIS A O 1
ATOM 1970 N N . PHE A 1 247 ? -13.874 -6.920 8.758 1.00 96.88 247 PHE A N 1
ATOM 1971 C CA . PHE A 1 247 ? -13.881 -5.619 9.406 1.00 96.88 247 PHE A CA 1
ATOM 1972 C C . PHE A 1 247 ? -15.227 -4.940 9.182 1.00 96.88 247 PHE A C 1
ATOM 1974 O O . PHE A 1 247 ? -15.689 -4.829 8.050 1.00 96.88 247 PHE A O 1
ATOM 1981 N N . SER A 1 248 ? -15.822 -4.433 10.261 1.00 97.12 248 SER A N 1
ATOM 1982 C CA . SER A 1 248 ? -17.043 -3.624 10.200 1.00 97.12 248 SER A CA 1
ATOM 1983 C C . SER A 1 248 ? -16.871 -2.371 11.042 1.00 97.12 248 SER A C 1
ATOM 1985 O O . SER A 1 248 ? -16.478 -2.443 12.208 1.00 97.12 248 SER A O 1
ATOM 1987 N N . ILE A 1 249 ? -17.099 -1.211 10.437 1.00 94.94 249 ILE A N 1
ATOM 1988 C CA . ILE A 1 249 ? -16.893 0.089 11.059 1.00 94.94 249 ILE A CA 1
ATOM 1989 C C . ILE A 1 249 ? -18.114 0.951 10.795 1.00 94.94 249 ILE A C 1
ATOM 1991 O O . ILE A 1 249 ? -18.447 1.233 9.647 1.00 94.94 249 ILE A O 1
ATOM 1995 N N . THR A 1 250 ? -18.736 1.437 11.860 1.00 94.31 250 THR A N 1
ATOM 1996 C CA . THR A 1 250 ? -19.784 2.450 11.775 1.00 94.31 250 THR A CA 1
ATOM 1997 C C . THR A 1 250 ? -19.340 3.701 12.509 1.00 94.31 250 THR A C 1
ATOM 1999 O O . THR A 1 250 ? -18.718 3.654 13.572 1.00 94.31 250 THR A O 1
ATOM 2002 N N . PHE A 1 251 ? -19.630 4.848 11.918 1.00 89.69 251 PHE A N 1
ATOM 2003 C CA . PHE A 1 251 ? -19.350 6.138 12.516 1.00 89.69 251 PHE A CA 1
ATOM 2004 C C . PHE A 1 251 ? -20.566 7.033 12.362 1.00 89.69 251 PHE A C 1
ATOM 2006 O O . PHE A 1 251 ? -21.077 7.202 11.254 1.00 89.69 251 PHE A O 1
ATOM 2013 N N . ASP A 1 252 ? -20.995 7.620 13.471 1.00 87.19 252 ASP A N 1
ATOM 2014 C CA . ASP A 1 252 ? -22.068 8.601 13.514 1.00 87.19 252 ASP A CA 1
ATOM 2015 C C . ASP A 1 252 ? -21.724 9.753 14.475 1.00 87.19 252 ASP A C 1
ATOM 2017 O O . ASP A 1 252 ? -20.601 9.881 14.974 1.00 87.19 252 ASP A O 1
ATOM 2021 N N . GLN A 1 253 ? -22.694 10.629 14.734 1.00 85.12 253 GLN A N 1
ATOM 2022 C CA . GLN A 1 253 ? -22.517 11.785 15.620 1.00 85.12 253 GLN A CA 1
ATOM 2023 C C . GLN A 1 253 ? -22.345 11.414 17.102 1.00 85.12 253 GLN A C 1
ATOM 2025 O O . GLN A 1 253 ? -22.046 12.286 17.917 1.00 85.12 253 GLN A O 1
ATOM 2030 N N . SER A 1 254 ? -22.549 10.150 17.471 1.00 89.62 254 SER A N 1
ATOM 2031 C CA . SER A 1 254 ? -22.482 9.656 18.843 1.00 89.62 254 SER A CA 1
ATOM 2032 C C . SER A 1 254 ? -21.223 8.839 19.120 1.00 89.62 254 SER A C 1
ATOM 2034 O O . SER A 1 254 ? -20.629 9.000 20.189 1.00 89.62 254 SER A O 1
ATOM 2036 N N . ALA A 1 255 ? -20.789 7.988 18.187 1.00 92.25 255 ALA A N 1
ATOM 2037 C CA . ALA A 1 255 ? -19.696 7.051 18.418 1.00 92.25 255 ALA A CA 1
ATOM 2038 C C . ALA A 1 255 ? -19.017 6.559 17.129 1.00 92.25 255 ALA A C 1
ATOM 2040 O O . ALA A 1 255 ? -19.590 6.561 16.041 1.00 92.25 255 ALA A O 1
ATOM 2041 N N . LEU A 1 256 ? -17.787 6.069 17.294 1.00 92.44 256 LEU A N 1
ATOM 2042 C CA . LEU A 1 256 ? -17.138 5.134 16.380 1.00 92.44 256 LEU A CA 1
ATOM 2043 C C . LEU A 1 256 ? -17.331 3.718 16.927 1.00 92.44 256 LEU A C 1
ATOM 2045 O O . LEU A 1 256 ? -16.862 3.415 18.023 1.00 92.44 256 LEU A O 1
ATOM 2049 N N . GLN A 1 257 ? -17.985 2.841 16.176 1.00 96.94 257 GLN A N 1
ATOM 2050 C CA . GLN A 1 257 ? -18.094 1.424 16.511 1.00 96.94 257 GLN A CA 1
ATOM 2051 C C . GLN A 1 257 ? -17.257 0.622 15.526 1.00 96.94 257 GLN A C 1
ATOM 2053 O O . GLN A 1 257 ? -17.220 0.912 14.331 1.00 96.94 257 GLN A O 1
ATOM 2058 N N . ILE A 1 258 ? -16.566 -0.381 16.048 1.00 96.81 258 ILE A N 1
ATOM 2059 C CA . ILE A 1 258 ? -15.672 -1.224 15.272 1.00 96.81 258 ILE A CA 1
ATOM 2060 C C . ILE A 1 258 ? -15.906 -2.691 15.599 1.00 96.81 258 ILE A C 1
ATOM 2062 O O . ILE A 1 258 ? -16.234 -3.055 16.734 1.00 96.81 258 ILE A O 1
ATOM 2066 N N . ALA A 1 259 ? -15.658 -3.537 14.613 1.00 97.62 259 ALA A N 1
ATOM 2067 C CA . ALA A 1 259 ? -15.571 -4.970 14.769 1.00 97.62 259 ALA A CA 1
ATOM 2068 C C . ALA A 1 259 ? -14.453 -5.540 13.894 1.00 97.62 259 ALA A C 1
ATOM 2070 O O . ALA A 1 259 ? -14.238 -5.074 12.774 1.00 97.62 259 ALA A O 1
ATOM 2071 N N . VAL A 1 260 ? -13.769 -6.552 14.425 1.00 97.50 260 VAL A N 1
ATOM 2072 C CA . VAL A 1 260 ? -12.818 -7.398 13.696 1.00 97.50 260 VAL A CA 1
ATOM 2073 C C . VAL A 1 260 ? -13.130 -8.836 14.084 1.00 97.50 260 VAL A C 1
ATOM 2075 O O . VAL A 1 260 ? -12.923 -9.215 15.237 1.00 97.50 260 VAL A O 1
ATOM 2078 N N . ASP A 1 261 ? -13.665 -9.609 13.146 1.00 95.88 261 ASP A N 1
ATOM 2079 C CA . ASP A 1 261 ? -14.178 -10.962 13.374 1.00 95.88 261 ASP A CA 1
ATOM 2080 C C . ASP A 1 261 ? -15.170 -11.030 14.558 1.00 95.88 261 ASP A C 1
ATOM 2082 O O . ASP A 1 261 ? -16.289 -10.515 14.489 1.00 95.88 261 ASP A O 1
ATOM 2086 N N . ASP A 1 262 ? -14.764 -11.671 15.656 1.00 94.75 262 ASP A N 1
ATOM 2087 C CA . ASP A 1 262 ? -15.529 -11.848 16.887 1.00 94.75 262 ASP A CA 1
ATOM 2088 C C . ASP A 1 262 ? -15.400 -10.666 17.864 1.00 94.75 262 ASP A C 1
ATOM 2090 O O . ASP A 1 262 ? -16.228 -10.504 18.766 1.00 94.75 262 ASP A O 1
ATOM 2094 N N . PHE A 1 263 ? -14.385 -9.819 17.688 1.00 97.75 263 PHE A N 1
ATOM 2095 C CA . PHE A 1 263 ? -14.123 -8.674 18.548 1.00 97.75 263 PHE A CA 1
ATOM 2096 C C . PHE A 1 263 ? -14.993 -7.475 18.168 1.00 97.75 263 PHE A C 1
ATOM 2098 O O . PHE A 1 263 ? -15.144 -7.155 16.990 1.00 97.75 263 PHE A O 1
ATOM 2105 N N . LYS A 1 264 ? -15.509 -6.757 19.175 1.00 98.06 264 LYS A N 1
ATOM 2106 C CA . LYS A 1 264 ? -16.267 -5.509 19.003 1.00 98.06 264 LYS A CA 1
ATOM 2107 C C . LYS A 1 264 ? -15.872 -4.481 20.055 1.00 98.06 264 LYS A C 1
ATOM 2109 O O . LYS A 1 264 ? -15.684 -4.831 21.218 1.00 98.06 264 LYS A O 1
ATOM 2114 N N . ALA A 1 265 ? -15.818 -3.215 19.660 1.00 97.31 265 ALA A N 1
ATOM 2115 C CA . ALA A 1 265 ? -15.634 -2.089 20.569 1.00 97.31 265 ALA A CA 1
ATOM 2116 C C . ALA A 1 265 ? -16.406 -0.858 20.083 1.00 97.31 265 ALA A C 1
ATOM 2118 O O . ALA A 1 265 ? -16.713 -0.727 18.898 1.00 97.31 265 ALA A O 1
ATOM 2119 N N . ALA A 1 266 ? -16.716 0.048 21.008 1.00 96.56 266 ALA A N 1
ATOM 2120 C CA . ALA A 1 266 ? -17.357 1.321 20.715 1.00 96.56 266 ALA A CA 1
ATOM 2121 C C . ALA A 1 266 ? -16.642 2.444 21.468 1.00 96.56 266 ALA A C 1
ATOM 2123 O O . ALA A 1 266 ? -16.336 2.306 22.652 1.00 96.56 266 ALA A O 1
ATOM 2124 N N . PHE A 1 267 ? -16.407 3.550 20.774 1.00 93.56 267 PHE A N 1
ATOM 2125 C CA . PHE A 1 267 ? -15.728 4.736 21.274 1.00 93.56 267 PHE A CA 1
ATOM 2126 C C . PHE A 1 267 ? -16.690 5.917 21.159 1.00 93.56 267 PHE A C 1
ATOM 2128 O O . PHE A 1 267 ? -16.998 6.333 20.037 1.00 93.56 267 PHE A O 1
ATOM 2135 N N . PRO A 1 268 ? -17.203 6.455 22.278 1.00 92.38 268 PRO A N 1
ATOM 2136 C CA . PRO A 1 268 ? -18.035 7.649 22.246 1.00 92.38 268 PRO A CA 1
ATOM 2137 C C . PRO A 1 268 ? -17.272 8.811 21.610 1.00 92.38 268 PRO A C 1
ATOM 2139 O O . PRO A 1 268 ? -16.141 9.102 21.993 1.00 92.38 268 PRO A O 1
ATOM 2142 N N . LEU A 1 269 ? -17.895 9.514 20.663 1.00 85.31 269 LEU A N 1
ATOM 2143 C CA . LEU A 1 269 ? -17.256 10.620 19.946 1.00 85.31 269 LEU A CA 1
ATOM 2144 C C . LEU A 1 269 ? -16.776 11.723 20.902 1.00 85.31 269 LEU A C 1
ATOM 2146 O O . LEU A 1 269 ? -15.764 12.362 20.628 1.00 85.31 269 LEU A O 1
ATOM 2150 N N . ALA A 1 270 ? -17.482 11.918 22.019 1.00 86.44 270 ALA A N 1
ATOM 2151 C CA . ALA A 1 270 ? -17.130 12.879 23.061 1.00 86.44 270 ALA A CA 1
ATOM 2152 C C . ALA A 1 270 ? -15.783 12.581 23.744 1.00 86.44 270 ALA A C 1
ATOM 2154 O O . ALA A 1 270 ? -15.113 13.513 24.184 1.00 86.44 270 ALA A O 1
ATOM 2155 N N . ASP A 1 271 ? -15.383 11.309 23.794 1.00 86.38 271 ASP A N 1
ATOM 2156 C CA . ASP A 1 271 ? -14.154 10.861 24.456 1.00 86.38 271 ASP A CA 1
ATOM 2157 C C . ASP A 1 271 ? -12.981 10.749 23.471 1.00 86.38 271 ASP A C 1
ATOM 2159 O O . ASP A 1 271 ? -11.820 10.672 23.872 1.00 86.38 271 ASP A O 1
ATOM 2163 N N . MET A 1 272 ? -13.269 10.755 22.166 1.00 79.38 272 MET A N 1
ATOM 2164 C CA . MET A 1 272 ? -12.253 10.625 21.127 1.00 79.38 272 MET A CA 1
ATOM 2165 C C . MET A 1 272 ? -11.483 11.932 20.929 1.00 79.38 272 MET A C 1
ATOM 2167 O O . MET A 1 272 ? -12.058 12.993 20.654 1.00 79.38 272 MET A O 1
ATOM 2171 N N . LYS A 1 273 ? -10.149 11.835 20.936 1.00 73.38 273 LYS A N 1
ATOM 2172 C CA . LYS A 1 273 ? -9.271 12.926 20.496 1.00 73.38 273 LYS A CA 1
ATOM 2173 C C . LYS A 1 273 ? -9.649 13.326 19.056 1.00 73.38 273 LYS A C 1
ATOM 2175 O O . LYS A 1 273 ? -9.984 12.493 18.214 1.00 73.38 273 LYS A O 1
ATOM 2180 N N . LYS A 1 274 ? -9.634 14.630 18.753 1.00 68.44 274 LYS A N 1
ATOM 2181 C CA . LYS A 1 274 ? -9.986 15.182 17.426 1.00 68.44 274 LYS A CA 1
ATOM 2182 C C . LYS A 1 274 ? -11.443 14.949 16.973 1.00 68.44 274 LYS A C 1
ATOM 2184 O O . LYS A 1 274 ? -11.689 14.776 15.773 1.00 68.44 274 LYS A O 1
ATOM 2189 N N . ALA A 1 275 ? -12.420 14.957 17.894 1.00 53.28 275 ALA A N 1
ATOM 2190 C CA . ALA A 1 275 ? -13.848 15.165 17.589 1.00 53.28 275 ALA A CA 1
ATOM 2191 C C . ALA A 1 275 ? -14.015 16.362 16.631 1.00 53.28 275 ALA A C 1
ATOM 2193 O O . ALA A 1 275 ? -13.370 17.387 16.826 1.00 53.28 275 ALA A O 1
ATOM 2194 N N . LEU A 1 276 ? -14.790 16.208 15.550 1.00 47.41 276 LEU A N 1
ATOM 2195 C CA . LEU A 1 276 ? -14.970 17.228 14.504 1.00 47.41 276 LEU A CA 1
ATOM 2196 C C . LEU A 1 276 ? -15.181 18.628 15.120 1.00 47.41 276 LEU A C 1
ATOM 2198 O O . LEU A 1 276 ? -16.219 18.890 15.718 1.00 47.41 276 LEU A O 1
ATOM 2202 N N . GLY A 1 277 ? -14.196 19.519 14.975 1.00 39.47 277 GLY A N 1
ATOM 2203 C CA . GLY A 1 277 ? -14.278 20.916 15.406 1.00 39.47 277 GLY A CA 1
ATOM 2204 C C . GLY A 1 277 ? -14.375 21.864 14.203 1.00 39.47 277 GLY A C 1
ATOM 2205 O O . GLY A 1 277 ? -13.809 21.564 13.148 1.00 39.47 277 GLY A O 1
ATOM 2206 N N . PRO A 1 278 ? -15.068 23.014 14.311 1.00 31.66 278 PRO A N 1
ATOM 2207 C CA . PRO A 1 278 ? -15.067 24.030 13.266 1.00 31.66 278 PRO A CA 1
ATOM 2208 C C . PRO A 1 278 ? -13.701 24.738 13.242 1.00 31.66 278 PRO A C 1
ATOM 2210 O O . PRO A 1 278 ? -13.448 25.657 14.014 1.00 31.66 278 PRO A O 1
ATOM 2213 N N . GLY A 1 279 ? -12.810 24.293 12.353 1.00 24.70 279 GLY A N 1
ATOM 2214 C CA . GLY A 1 279 ? -11.466 24.847 12.160 1.00 24.70 279 GLY A CA 1
ATOM 2215 C C . GLY A 1 279 ? -11.145 25.049 10.678 1.00 24.70 279 GLY A C 1
ATOM 2216 O O . GLY A 1 279 ? -10.781 24.108 9.986 1.00 24.70 279 GLY A O 1
ATOM 2217 N N . ALA A 1 280 ? -11.365 26.286 10.228 1.00 21.98 280 ALA A N 1
ATOM 2218 C CA . ALA A 1 280 ? -10.969 26.988 9.000 1.00 21.98 280 ALA A CA 1
ATOM 2219 C C . ALA A 1 280 ? -10.345 26.236 7.796 1.00 21.98 280 ALA A C 1
ATOM 2221 O O . ALA A 1 280 ? -9.279 25.629 7.860 1.00 21.98 280 ALA A O 1
ATOM 2222 N N . HIS A 1 281 ? -10.933 26.498 6.623 1.00 25.12 281 HIS A N 1
ATOM 2223 C CA . HIS A 1 281 ? -10.227 26.537 5.343 1.00 25.12 281 HIS A CA 1
ATOM 2224 C C . HIS A 1 281 ? -9.219 27.700 5.310 1.00 25.12 281 HIS A C 1
ATOM 2226 O O . HIS A 1 281 ? -9.608 28.834 5.588 1.00 25.12 281 HIS A O 1
ATOM 2232 N N . GLN A 1 282 ? -7.991 27.467 4.833 1.00 23.06 282 GLN A N 1
ATOM 2233 C CA . GLN A 1 282 ? -7.242 28.493 4.100 1.00 23.06 282 GLN A CA 1
ATOM 2234 C C . GLN A 1 282 ? -6.212 27.890 3.132 1.00 23.06 282 GLN A C 1
ATOM 2236 O O . GLN A 1 282 ? -5.425 27.015 3.482 1.00 23.06 282 GLN A O 1
ATOM 2241 N N . ILE A 1 283 ? -6.264 28.390 1.897 1.00 29.39 283 ILE A N 1
ATOM 2242 C CA . ILE A 1 283 ? -5.289 28.217 0.816 1.00 29.39 283 ILE A CA 1
ATOM 2243 C C . ILE A 1 283 ? -4.123 29.183 1.081 1.00 29.39 283 ILE A C 1
ATOM 2245 O O . ILE A 1 283 ? -4.399 30.356 1.340 1.00 29.39 283 ILE A O 1
ATOM 2249 N N . PRO A 1 284 ? -2.855 28.783 0.895 1.00 21.41 284 PRO A N 1
ATOM 2250 C CA . PRO A 1 284 ? -1.803 29.729 0.560 1.00 21.41 284 PRO A CA 1
ATOM 2251 C C . PRO A 1 284 ? -1.294 29.468 -0.862 1.00 21.41 284 PRO A C 1
ATOM 2253 O O . PRO A 1 284 ? -0.546 28.530 -1.124 1.00 21.41 284 PRO A O 1
ATOM 2256 N N . GLY A 1 285 ? -1.714 30.334 -1.783 1.00 20.34 285 GLY A N 1
ATOM 2257 C CA . GLY A 1 285 ? -0.878 30.751 -2.905 1.00 20.34 285 GLY A CA 1
ATOM 2258 C C . GLY A 1 285 ? -0.110 32.025 -2.528 1.00 20.34 285 GLY A C 1
ATOM 2259 O O . GLY A 1 285 ? -0.314 32.585 -1.452 1.00 20.34 285 GLY A O 1
ATOM 2260 N N . PRO A 1 286 ? 0.728 32.511 -3.444 1.00 31.80 286 PRO A N 1
ATOM 2261 C CA . PRO A 1 286 ? 2.174 32.414 -3.391 1.00 31.80 286 PRO A CA 1
ATOM 2262 C C . PRO A 1 286 ? 2.804 33.418 -2.413 1.00 31.80 286 PRO A C 1
ATOM 2264 O O . PRO A 1 286 ? 2.500 34.609 -2.433 1.00 31.80 286 PRO A O 1
ATOM 2267 N N . SER A 1 287 ? 3.786 32.966 -1.643 1.00 23.61 287 SER A N 1
ATOM 2268 C CA . SER A 1 287 ? 4.802 33.845 -1.071 1.00 23.61 287 SER A CA 1
ATOM 2269 C C . SER A 1 287 ? 6.170 33.208 -1.280 1.00 23.61 287 SER A C 1
ATOM 2271 O O . SER A 1 287 ? 6.455 32.102 -0.827 1.00 23.61 287 SER A O 1
ATOM 2273 N N . HIS A 1 288 ? 7.002 33.916 -2.044 1.00 27.14 288 HIS A N 1
ATOM 2274 C CA . HIS A 1 288 ? 8.446 33.733 -2.063 1.00 27.14 288 HIS A CA 1
ATOM 2275 C C . HIS A 1 288 ? 8.983 33.654 -0.629 1.00 27.14 288 HIS A C 1
ATOM 2277 O O . HIS A 1 288 ? 8.507 34.408 0.217 1.00 27.14 288 HIS A O 1
ATOM 2283 N N . LEU A 1 289 ? 9.975 32.788 -0.394 1.00 23.77 289 LEU A N 1
ATOM 2284 C CA . LEU A 1 289 ? 11.245 33.099 0.281 1.00 23.77 289 LEU A CA 1
ATOM 2285 C C . LEU A 1 289 ? 12.118 31.826 0.367 1.00 23.77 289 LEU A C 1
ATOM 2287 O O . LEU A 1 289 ? 11.746 30.840 0.993 1.00 23.77 289 LEU A O 1
ATOM 2291 N N . ASP A 1 290 ? 13.247 31.887 -0.342 1.00 24.45 290 ASP A N 1
ATOM 2292 C CA . ASP A 1 290 ? 14.587 31.362 -0.044 1.00 24.45 290 ASP A CA 1
ATOM 2293 C C . ASP A 1 290 ? 14.767 30.030 0.715 1.00 24.45 290 ASP A C 1
ATOM 2295 O O . ASP A 1 290 ? 14.422 29.871 1.883 1.00 24.45 290 ASP A O 1
ATOM 2299 N N . GLY A 1 291 ? 15.480 29.093 0.078 1.00 22.70 291 GLY A N 1
ATOM 2300 C CA . GLY A 1 291 ? 16.223 28.051 0.799 1.00 22.70 291 GLY A CA 1
ATOM 2301 C C . GLY A 1 291 ? 17.599 28.553 1.275 1.00 22.70 291 GLY A C 1
ATOM 2302 O O . GLY A 1 291 ? 17.970 29.689 0.992 1.00 22.70 291 GLY A O 1
ATOM 2303 N N . PRO A 1 292 ? 18.451 27.696 1.869 1.00 37.31 292 PRO A N 1
ATOM 2304 C CA . PRO A 1 292 ? 18.176 26.478 2.629 1.00 37.31 292 PRO A CA 1
ATOM 2305 C C . PRO A 1 292 ? 18.777 26.558 4.054 1.00 37.31 292 PRO A C 1
ATOM 2307 O O . PRO A 1 292 ? 19.768 27.244 4.296 1.00 37.31 292 PRO A O 1
ATOM 2310 N N . SER A 1 293 ? 18.286 25.758 5.005 1.00 26.06 293 SER A N 1
ATOM 2311 C CA . SER A 1 293 ? 19.127 25.355 6.143 1.00 26.06 293 SER A CA 1
ATOM 2312 C C . SER A 1 293 ? 18.867 23.906 6.549 1.00 26.06 293 SER A C 1
ATOM 2314 O O . SER A 1 293 ? 17.799 23.526 7.019 1.00 26.06 293 SER A O 1
ATOM 2316 N N . ARG A 1 294 ? 19.894 23.079 6.329 1.00 31.95 294 ARG A N 1
ATOM 2317 C CA . ARG A 1 294 ? 20.032 21.741 6.902 1.00 31.95 294 ARG A CA 1
ATOM 2318 C C . ARG A 1 294 ? 20.080 21.869 8.425 1.00 31.95 294 ARG A C 1
ATOM 2320 O O . ARG A 1 294 ? 21.016 22.466 8.952 1.00 31.95 294 ARG A O 1
ATOM 2327 N N . ARG A 1 295 ? 19.151 21.226 9.128 1.00 26.22 295 ARG A N 1
ATOM 2328 C CA . ARG A 1 295 ? 19.402 20.707 10.476 1.00 26.22 295 ARG A CA 1
ATOM 2329 C C . ARG A 1 295 ? 19.090 19.222 10.466 1.00 26.22 295 ARG A C 1
ATOM 2331 O O . ARG A 1 295 ? 17.991 18.815 10.110 1.00 26.22 295 ARG A O 1
ATOM 2338 N N . GLN A 1 296 ? 20.112 18.438 10.789 1.00 28.70 296 GLN A N 1
ATOM 2339 C CA . GLN A 1 296 ? 20.012 17.011 11.051 1.00 28.70 296 GLN A CA 1
ATOM 2340 C C . GLN A 1 296 ? 19.044 16.815 12.222 1.00 28.70 296 GLN A C 1
ATOM 2342 O O . GLN A 1 296 ? 19.370 17.164 13.354 1.00 28.70 296 GLN A O 1
ATOM 2347 N N . ALA A 1 297 ? 17.851 16.297 11.941 1.00 26.00 297 ALA A N 1
ATOM 2348 C CA . ALA A 1 297 ? 17.035 15.669 12.964 1.00 26.00 297 ALA A CA 1
ATOM 2349 C C . ALA A 1 297 ? 17.610 14.267 13.191 1.00 26.00 297 ALA A C 1
ATOM 2351 O O . ALA A 1 297 ? 17.765 13.499 12.241 1.00 26.00 297 ALA A O 1
ATOM 2352 N N . GLN A 1 298 ? 17.998 13.981 14.433 1.00 24.95 298 GLN A N 1
ATOM 2353 C CA . GLN A 1 298 ? 18.333 12.634 14.886 1.00 24.95 298 GLN A CA 1
ATOM 2354 C C . GLN A 1 298 ? 17.160 11.702 14.569 1.00 24.95 298 GLN A C 1
ATOM 2356 O O . GLN A 1 298 ? 16.025 12.021 14.917 1.00 24.95 298 GLN A O 1
ATOM 2361 N N . GLU A 1 299 ? 17.444 10.587 13.893 1.00 23.16 299 GLU A N 1
ATOM 2362 C CA . GLU A 1 299 ? 16.480 9.518 13.626 1.00 23.16 299 GLU A CA 1
ATOM 2363 C C . GLU A 1 299 ? 15.955 8.954 14.958 1.00 23.16 299 GLU A C 1
ATOM 2365 O O . GLU A 1 299 ? 16.747 8.394 15.722 1.00 23.16 299 GLU A O 1
ATOM 2370 N N . PRO A 1 300 ? 14.650 9.067 15.265 1.00 24.83 300 PRO A N 1
ATOM 2371 C CA . PRO A 1 300 ? 14.048 8.214 16.273 1.00 24.83 300 PRO A CA 1
ATOM 2372 C C . PRO A 1 300 ? 13.907 6.789 15.714 1.00 24.83 300 PRO A C 1
ATOM 2374 O O . PRO A 1 300 ? 13.747 6.585 14.510 1.00 24.83 300 PRO A O 1
ATOM 2377 N N . GLU A 1 301 ? 14.021 5.809 16.609 1.00 24.31 301 GLU A N 1
ATOM 2378 C CA . GLU A 1 301 ? 14.089 4.371 16.341 1.00 24.31 301 GLU A CA 1
ATOM 2379 C C . GLU A 1 301 ? 13.093 3.862 15.281 1.00 24.31 301 GLU A C 1
ATOM 2381 O O . GLU A 1 301 ? 11.910 4.204 15.261 1.00 24.31 301 GLU A O 1
ATOM 2386 N N . ARG A 1 302 ? 13.602 2.990 14.400 1.00 24.00 302 ARG A N 1
ATOM 2387 C CA . ARG A 1 302 ? 12.865 2.322 13.321 1.00 24.00 302 ARG A CA 1
ATOM 2388 C C . ARG A 1 302 ? 11.738 1.448 13.882 1.00 24.00 302 ARG A C 1
ATOM 2390 O O . ARG A 1 302 ? 11.995 0.343 14.350 1.00 24.00 302 ARG A O 1
ATOM 2397 N N . ILE A 1 303 ? 10.493 1.903 13.752 1.00 24.17 303 ILE A N 1
ATOM 2398 C CA . ILE A 1 303 ? 9.289 1.081 13.937 1.00 24.17 303 ILE A CA 1
ATOM 2399 C C . ILE A 1 303 ? 8.542 1.025 12.595 1.00 24.17 303 ILE A C 1
ATOM 2401 O O . ILE A 1 303 ? 7.950 2.005 12.150 1.00 24.17 303 ILE A O 1
ATOM 2405 N N . THR A 1 304 ? 8.624 -0.129 11.934 1.00 22.77 304 THR A N 1
ATOM 2406 C CA . THR A 1 304 ? 8.041 -0.456 10.615 1.00 22.77 304 THR A CA 1
ATOM 2407 C C . THR A 1 304 ? 6.519 -0.651 10.727 1.00 22.77 304 THR A C 1
ATOM 2409 O O . THR A 1 304 ? 6.100 -1.321 11.671 1.00 22.77 304 THR A O 1
ATOM 2412 N N . ARG A 1 305 ? 5.684 -0.077 9.830 1.00 29.94 305 ARG A N 1
ATOM 2413 C CA . ARG A 1 305 ? 4.206 -0.086 9.983 1.00 29.94 305 ARG A CA 1
ATOM 2414 C C . ARG A 1 305 ? 3.390 -0.094 8.651 1.00 29.94 305 ARG A C 1
ATOM 2416 O O . ARG A 1 305 ? 3.311 0.935 7.991 1.00 29.94 305 ARG A O 1
ATOM 2423 N N . TYR A 1 306 ? 2.711 -1.185 8.269 1.00 25.23 306 TYR A N 1
ATOM 2424 C CA . TYR A 1 306 ? 2.001 -1.370 6.974 1.00 25.23 306 TYR A CA 1
ATOM 2425 C C . TYR A 1 306 ? 0.454 -1.220 6.984 1.00 25.23 306 TYR A C 1
ATOM 2427 O O . TYR A 1 306 ? -0.190 -2.070 7.567 1.00 25.23 306 TYR A O 1
ATOM 2435 N N . LEU A 1 307 ? -0.195 -0.283 6.264 1.00 25.97 307 LEU A N 1
ATOM 2436 C CA . LEU A 1 307 ? -1.670 -0.299 6.073 1.00 25.97 307 LEU A CA 1
ATOM 2437 C C . LEU A 1 307 ? -2.067 -1.115 4.819 1.00 25.97 307 LEU A C 1
ATOM 2439 O O . LEU A 1 307 ? -1.544 -0.868 3.730 1.00 25.97 307 LEU A O 1
ATOM 2443 N N . TYR A 1 308 ? -3.016 -2.041 4.970 1.00 24.48 308 TYR A N 1
ATOM 2444 C CA . TYR A 1 308 ? -3.664 -2.810 3.897 1.00 24.48 308 TYR A CA 1
ATOM 2445 C C . TYR A 1 308 ? -5.182 -2.630 4.025 1.00 24.48 308 TYR A C 1
ATOM 2447 O O . TYR A 1 308 ? -5.707 -2.917 5.102 1.00 24.48 308 TYR A O 1
ATOM 2455 N N . MET A 1 309 ? -5.838 -2.164 2.952 1.00 28.25 309 MET A N 1
ATOM 2456 C CA . MET A 1 309 ? -7.290 -2.301 2.752 1.00 28.25 309 MET A CA 1
ATOM 2457 C C . MET A 1 309 ? -7.579 -3.631 2.069 1.00 28.25 309 MET A C 1
ATOM 2459 O O . MET A 1 309 ? -6.785 -3.971 1.159 1.00 28.25 309 MET A O 1
#

Foldseek 3Di:
DDDLVPDPDPDPSVVVLLVCLLVDLAAEQECEPNDVVSVVSLVSNPVRDDLLRYAYEYEPVSVVDDDPPVCVVPDHHYAYPPDPVRNVVSVVVVVVSVLLSQLQSLPVPPDQQPDADQPDDDWCCVQDDDNQKGKDSQWHWGRDNGDIDIWHDPVALEIDIDGHDDDDQWDKDKDWDADDPDDPVQADKEWDFPPDDDPPSPQGFTWIQGSQGWTWTKHACPDPDDGIDIHTPDDGDDDDRGDIWMWIWTDHQFWIWIDIHPDIDIGGLVRGDCNPDPDDDDDDPDDDDDDDDDDDDDDDDDDRYYYDD

Radius of gyration: 24.7 Å; chains: 1; bounding box: 55×52×69 Å

pLDDT: mean 72.69, std 20.77, range [20.34, 98.06]